Protein AF-A0A6J5GM50-F1 (afdb_monomer)

Secondary structure (DSSP, 8-state):
-HHHHHHHTT--TTT-------GGGHHHHHHHHHH-TT---------TTHHHHHHHHHHHHTTSEEEEEEE-TTSSSEEEEEEE-HHHHHHHHT--TTS-HHHHHHSHHHHHHHHHHHHHHHHT--STTT-EEEEEE-SSPPPTTTTSB-TTS-B-HHHHHHHTHHHHHHHH-S--TTSSEEE----PPP---

pLDDT: mean 85.28, std 14.03, range [36.19, 98.12]

Foldseek 3Di:
DVVVVVVVVVCDPPNDDDDDDDPVCVVVVVVVLVPDPVNPDDDDDPCPQFVVLFVLLPVLQPPFFLGKAWAQLVHQAIAIETATDQVVLCVQLVHDPPDALVNSCPRPSNLVSSLVSLQVQCVPPPHRSSRHFKYAYDSDHQDVVLVQADPVSDGDNVSCCVVVVVLSVLRPDPDNPPSRMRGHDDPPPPPPD

Nearest PDB structures (foldseek):
  5mss-assembly1_A  TM=7.417E-01  e=3.103E-04  Segniliparus rugosus ATCC BAA-974
  5msw-assembly1_A  TM=6.741E-01  e=6.909E-04  Segniliparus rugosus ATCC BAA-974

Structure (mmCIF, N/CA/C/O backbone):
data_AF-A0A6J5GM50-F1
#
_entry.id   AF-A0A6J5GM50-F1
#
loop_
_atom_site.group_PDB
_atom_site.id
_atom_site.type_symbol
_atom_site.label_atom_id
_atom_site.label_alt_id
_atom_site.label_comp_id
_atom_site.label_asym_id
_atom_site.label_entity_id
_atom_site.label_seq_id
_atom_site.pdbx_PDB_ins_code
_atom_site.Cartn_x
_atom_site.Cartn_y
_atom_site.Cartn_z
_atom_site.occupancy
_atom_site.B_iso_or_equiv
_atom_site.auth_seq_id
_atom_site.auth_comp_id
_atom_site.auth_asym_id
_atom_site.auth_atom_id
_atom_site.pdbx_PDB_model_num
ATOM 1 N N . MET A 1 1 ? 28.344 -4.049 -9.377 1.00 61.44 1 MET A N 1
ATOM 2 C CA . MET A 1 1 ? 27.799 -4.420 -8.053 1.00 61.44 1 MET A CA 1
ATOM 3 C C . MET A 1 1 ? 27.048 -5.757 -8.068 1.00 61.44 1 MET A C 1
ATOM 5 O O . MET A 1 1 ? 27.421 -6.610 -7.285 1.00 61.44 1 MET A O 1
ATOM 9 N N . VAL A 1 2 ? 26.098 -6.032 -8.978 1.00 67.06 2 VAL A N 1
ATOM 10 C CA . VAL A 1 2 ? 25.375 -7.335 -8.993 1.00 67.06 2 VAL A CA 1
ATOM 11 C C . VAL A 1 2 ? 26.228 -8.519 -9.482 1.00 67.06 2 VAL A C 1
ATOM 13 O O . VAL A 1 2 ? 26.276 -9.550 -8.824 1.00 67.06 2 VAL A O 1
ATOM 16 N N . ARG A 1 3 ? 26.961 -8.373 -10.599 1.00 67.56 3 ARG A N 1
ATOM 17 C CA . ARG A 1 3 ? 27.832 -9.444 -11.138 1.00 67.56 3 ARG A CA 1
ATOM 18 C C . ARG A 1 3 ? 28.883 -9.921 -10.128 1.00 67.56 3 ARG A C 1
ATOM 20 O O . ARG A 1 3 ? 29.140 -11.111 -10.026 1.00 67.56 3 ARG A O 1
ATOM 27 N N . GLN A 1 4 ? 29.475 -8.985 -9.390 1.00 67.88 4 GLN A N 1
ATOM 28 C CA . GLN A 1 4 ? 30.495 -9.291 -8.390 1.00 67.88 4 GLN A CA 1
ATOM 29 C C . GLN A 1 4 ? 29.909 -10.098 -7.223 1.00 67.88 4 GLN A C 1
ATOM 31 O O . GLN A 1 4 ? 30.442 -11.153 -6.906 1.00 67.88 4 GLN A O 1
ATOM 36 N N . ALA A 1 5 ? 28.762 -9.673 -6.682 1.00 73.38 5 ALA A N 1
ATOM 37 C CA . ALA A 1 5 ? 28.076 -10.394 -5.611 1.00 73.38 5 ALA A CA 1
ATOM 38 C C . ALA A 1 5 ? 27.673 -11.829 -6.015 1.00 73.38 5 ALA A C 1
ATOM 40 O O . ALA A 1 5 ? 27.777 -12.754 -5.216 1.00 73.38 5 ALA A O 1
ATOM 41 N N . LEU A 1 6 ? 27.245 -12.037 -7.267 1.00 72.94 6 LEU A N 1
ATOM 42 C CA . LEU A 1 6 ? 26.888 -13.368 -7.780 1.00 72.94 6 LEU A CA 1
ATOM 43 C C . LEU A 1 6 ? 28.108 -14.283 -7.967 1.00 72.94 6 LEU A C 1
ATOM 45 O O . LEU A 1 6 ? 28.017 -15.483 -7.714 1.00 72.94 6 LEU A O 1
ATOM 49 N N . ASN A 1 7 ? 29.247 -13.719 -8.379 1.00 70.88 7 ASN A N 1
ATOM 50 C CA . ASN A 1 7 ? 30.503 -14.459 -8.486 1.00 70.88 7 ASN A CA 1
ATOM 51 C C . ASN A 1 7 ? 31.038 -14.860 -7.104 1.00 70.88 7 ASN A C 1
ATOM 53 O O . ASN A 1 7 ? 31.451 -16.001 -6.918 1.00 70.88 7 ASN A O 1
ATOM 57 N N . GLU A 1 8 ? 30.992 -13.947 -6.130 1.00 75.38 8 GLU A N 1
ATOM 58 C CA . GLU A 1 8 ? 31.386 -14.208 -4.737 1.00 75.38 8 GLU A CA 1
ATOM 59 C C . GLU A 1 8 ? 30.499 -15.277 -4.076 1.00 75.38 8 GLU A C 1
ATOM 61 O O . GLU A 1 8 ? 30.982 -16.061 -3.263 1.00 75.38 8 GLU A O 1
ATOM 66 N N . ALA A 1 9 ? 29.228 -15.381 -4.481 1.00 77.06 9 ALA A N 1
ATOM 67 C CA . ALA A 1 9 ? 28.308 -16.429 -4.038 1.00 77.06 9 ALA A CA 1
ATOM 68 C C . ALA A 1 9 ? 28.599 -17.825 -4.635 1.00 77.06 9 ALA A C 1
ATOM 70 O O . ALA A 1 9 ? 27.896 -18.783 -4.315 1.00 77.06 9 ALA A O 1
ATOM 71 N N . GLY A 1 10 ? 29.611 -17.963 -5.501 1.00 79.31 10 GLY A N 1
ATOM 72 C CA . GLY A 1 10 ? 30.079 -19.260 -5.996 1.00 79.31 10 GLY A CA 1
ATOM 73 C C . GLY A 1 10 ? 29.164 -19.925 -7.026 1.00 79.31 10 GLY A C 1
ATOM 74 O O . GLY A 1 10 ? 29.258 -21.132 -7.226 1.00 79.31 10 GLY A O 1
ATOM 75 N N . LEU A 1 11 ? 28.296 -19.162 -7.705 1.00 74.56 11 LEU A N 1
ATOM 76 C CA . LEU A 1 11 ? 27.336 -19.704 -8.678 1.00 74.56 11 LEU A CA 1
ATOM 77 C C . LEU A 1 11 ? 27.994 -20.365 -9.904 1.00 74.56 11 LEU A C 1
ATOM 79 O O . LEU A 1 11 ? 27.308 -21.070 -10.630 1.00 74.56 11 LEU A O 1
ATOM 83 N N . GLY A 1 12 ? 29.306 -20.214 -10.100 1.00 69.62 12 GLY A N 1
ATOM 84 C CA . GLY A 1 12 ? 30.045 -20.835 -11.199 1.00 69.62 12 GLY A CA 1
ATOM 85 C C . GLY A 1 12 ? 29.874 -20.095 -12.528 1.00 69.62 12 GLY A C 1
ATOM 86 O O . GLY A 1 12 ? 28.918 -19.346 -12.745 1.00 69.62 12 GLY A O 1
ATOM 87 N N . GLU A 1 13 ? 30.837 -20.274 -13.431 1.00 74.06 13 GLU A N 1
ATOM 88 C CA . GLU A 1 13 ? 30.810 -19.625 -14.741 1.00 74.06 13 GLU A CA 1
ATOM 89 C C . GLU A 1 13 ? 29.633 -20.142 -15.589 1.00 74.06 13 GLU A C 1
ATOM 91 O O . GLU A 1 13 ? 29.347 -21.337 -15.623 1.00 74.06 13 GLU A O 1
ATOM 96 N N . GLY A 1 14 ? 28.923 -19.235 -16.264 1.00 72.31 14 GLY A N 1
ATOM 97 C CA . GLY A 1 14 ? 27.831 -19.576 -17.183 1.00 72.31 14 GLY A CA 1
ATOM 98 C C . GLY A 1 14 ? 26.486 -19.918 -16.529 1.00 72.31 14 GLY A C 1
ATOM 99 O O . GLY A 1 14 ? 25.491 -20.030 -17.244 1.00 72.31 14 GLY A O 1
ATOM 100 N N . VAL A 1 15 ? 26.415 -20.027 -15.198 1.00 81.94 15 VAL A N 1
ATOM 101 C CA . VAL A 1 15 ? 25.161 -20.319 -14.476 1.00 81.94 15 VAL A CA 1
ATOM 102 C C . VAL A 1 15 ? 24.256 -19.089 -14.388 1.00 81.94 15 VAL A C 1
ATOM 104 O O . VAL A 1 15 ? 23.043 -19.204 -14.562 1.00 81.94 15 VAL A O 1
ATOM 107 N N . VAL A 1 16 ? 24.831 -17.900 -14.172 1.00 78.19 16 VAL A N 1
ATOM 108 C CA . VAL A 1 16 ? 24.098 -16.625 -14.200 1.00 78.19 16 VAL A CA 1
ATOM 109 C C . VAL A 1 16 ? 24.825 -15.618 -15.079 1.00 78.19 16 VAL A C 1
ATOM 111 O O . VAL A 1 16 ? 25.968 -15.250 -14.816 1.00 78.19 16 VAL A O 1
ATOM 114 N N . ASN A 1 17 ? 24.125 -15.125 -16.099 1.00 81.62 17 ASN A N 1
ATOM 115 C CA . ASN A 1 17 ? 24.607 -14.062 -16.974 1.00 81.62 17 ASN A CA 1
ATOM 116 C C . ASN A 1 17 ? 23.864 -12.760 -16.663 1.00 81.62 17 ASN A C 1
ATOM 118 O O . ASN A 1 17 ? 22.636 -12.736 -16.615 1.00 81.62 17 ASN A O 1
ATOM 122 N N . VAL A 1 18 ? 24.614 -11.676 -16.461 1.00 81.75 18 VAL A N 1
ATOM 123 C CA . VAL A 1 18 ? 24.065 -10.336 -16.210 1.00 81.75 18 VAL A CA 1
ATOM 124 C C . VAL A 1 18 ? 24.239 -9.495 -17.470 1.00 81.75 18 VAL A C 1
ATOM 126 O O . VAL A 1 18 ? 25.367 -9.283 -17.914 1.00 81.75 18 VAL A O 1
ATOM 129 N N . ILE A 1 19 ? 23.127 -9.011 -18.022 1.00 82.75 19 ILE A N 1
ATOM 130 C CA . ILE A 1 19 ? 23.099 -8.102 -19.172 1.00 82.75 19 ILE A CA 1
ATOM 131 C C . ILE A 1 19 ? 22.715 -6.715 -18.654 1.00 82.75 19 ILE A C 1
ATOM 133 O O . ILE A 1 19 ? 21.667 -6.560 -18.032 1.00 82.75 19 ILE A O 1
ATOM 137 N N . THR A 1 20 ? 23.562 -5.717 -18.904 1.00 82.50 20 THR A N 1
ATOM 138 C CA . THR A 1 20 ? 23.305 -4.313 -18.550 1.00 82.50 20 THR A CA 1
ATOM 139 C C . THR A 1 20 ? 23.111 -3.509 -19.828 1.00 82.50 20 THR A C 1
ATOM 141 O O . THR A 1 20 ? 23.866 -3.697 -20.780 1.00 82.50 20 THR A O 1
ATOM 144 N N . HIS A 1 21 ? 22.129 -2.613 -19.847 1.00 83.31 21 HIS A N 1
ATOM 145 C CA . HIS A 1 21 ? 21.819 -1.752 -20.988 1.00 83.31 21 HIS A CA 1
ATOM 146 C C . HIS A 1 21 ? 21.217 -0.421 -20.521 1.00 83.31 21 HIS A C 1
ATOM 148 O O . HIS A 1 21 ? 20.830 -0.300 -19.353 1.00 83.31 21 HIS A O 1
ATOM 154 N N . ALA A 1 22 ? 21.130 0.569 -21.413 1.00 83.44 22 ALA A N 1
ATOM 155 C CA . ALA A 1 22 ? 20.411 1.810 -21.134 1.00 83.44 22 ALA A CA 1
ATOM 156 C C . ALA A 1 22 ? 18.884 1.570 -21.181 1.00 83.44 22 ALA A C 1
ATOM 158 O O . ALA A 1 22 ? 18.443 0.677 -21.911 1.00 83.44 22 ALA A O 1
ATOM 159 N N . PRO A 1 23 ? 18.051 2.293 -20.406 1.00 73.94 23 PRO A N 1
ATOM 160 C CA . PRO A 1 23 ? 16.599 2.073 -20.376 1.00 73.94 23 PRO A CA 1
ATOM 161 C C . PRO A 1 23 ? 15.922 2.080 -21.756 1.00 73.94 23 PRO A C 1
ATOM 163 O O . PRO A 1 23 ? 15.017 1.283 -21.996 1.00 73.94 23 PRO A O 1
ATOM 166 N N . GLU A 1 24 ? 16.384 2.930 -22.669 1.00 80.62 24 GLU A N 1
ATOM 167 C CA . GLU A 1 24 ? 15.909 3.048 -24.051 1.00 80.62 24 GLU A CA 1
ATOM 168 C C . GLU A 1 24 ? 16.152 1.789 -24.901 1.00 80.62 24 GLU A C 1
ATOM 170 O O . GLU A 1 24 ? 15.362 1.496 -25.798 1.00 80.62 24 GLU A O 1
ATOM 175 N N . ASP A 1 25 ? 17.176 0.995 -24.579 1.00 87.06 25 ASP A N 1
ATOM 176 C CA . ASP A 1 25 ? 17.512 -0.243 -25.295 1.00 87.06 25 ASP A CA 1
ATOM 177 C C . ASP A 1 25 ? 16.694 -1.451 -24.812 1.00 87.06 25 ASP A C 1
ATOM 179 O O . ASP A 1 25 ? 16.716 -2.519 -25.436 1.00 87.06 25 ASP A O 1
ATOM 183 N N . ALA A 1 26 ? 15.973 -1.307 -23.692 1.00 81.94 26 ALA A N 1
ATOM 184 C CA . ALA A 1 26 ? 15.244 -2.401 -23.053 1.00 81.94 26 ALA A CA 1
ATOM 185 C C . ALA A 1 26 ? 14.298 -3.142 -24.014 1.00 81.94 26 ALA A C 1
ATOM 187 O O . ALA A 1 26 ? 14.355 -4.375 -24.038 1.00 81.94 26 ALA A O 1
ATOM 188 N N . PRO A 1 27 ? 13.469 -2.461 -24.838 1.00 79.25 27 PRO A N 1
ATOM 189 C CA . PRO A 1 27 ? 12.528 -3.146 -25.721 1.00 79.25 27 PRO A CA 1
ATOM 190 C C . PRO A 1 27 ? 13.234 -4.060 -26.727 1.00 79.25 27 PRO A C 1
ATOM 192 O O . PRO A 1 27 ? 12.882 -5.232 -26.848 1.00 79.25 27 PRO A O 1
ATOM 195 N N . ALA A 1 28 ? 14.284 -3.559 -27.384 1.00 87.69 28 ALA A N 1
ATOM 196 C CA . ALA A 1 28 ? 15.017 -4.303 -28.406 1.00 87.69 28 ALA A CA 1
ATOM 197 C C . ALA A 1 28 ? 15.780 -5.503 -27.820 1.00 87.69 28 ALA A C 1
ATOM 199 O O . ALA A 1 28 ? 15.860 -6.569 -28.435 1.00 87.69 28 ALA A O 1
ATOM 200 N N . ILE A 1 29 ? 16.341 -5.354 -26.617 1.00 88.19 29 ILE A N 1
ATOM 201 C CA . ILE A 1 29 ? 17.053 -6.440 -25.933 1.00 88.19 29 ILE A CA 1
ATOM 202 C C . ILE A 1 29 ? 16.078 -7.522 -25.484 1.00 88.19 29 ILE A C 1
ATOM 204 O O . ILE A 1 29 ? 16.335 -8.708 -25.691 1.00 88.19 29 ILE A O 1
ATOM 208 N N . VAL A 1 30 ? 14.950 -7.124 -24.902 1.00 84.94 30 VAL A N 1
ATOM 209 C CA . VAL A 1 30 ? 13.904 -8.049 -24.470 1.00 84.94 30 VAL A CA 1
ATOM 210 C C . VAL A 1 30 ? 13.337 -8.826 -25.655 1.00 84.94 30 VAL A C 1
ATOM 212 O O . VAL A 1 30 ? 13.227 -10.047 -25.570 1.00 84.94 30 VAL A O 1
ATOM 215 N N . GLU A 1 31 ? 13.043 -8.157 -26.770 1.00 88.38 31 GLU A N 1
ATOM 216 C CA . GLU A 1 31 ? 12.571 -8.803 -27.997 1.0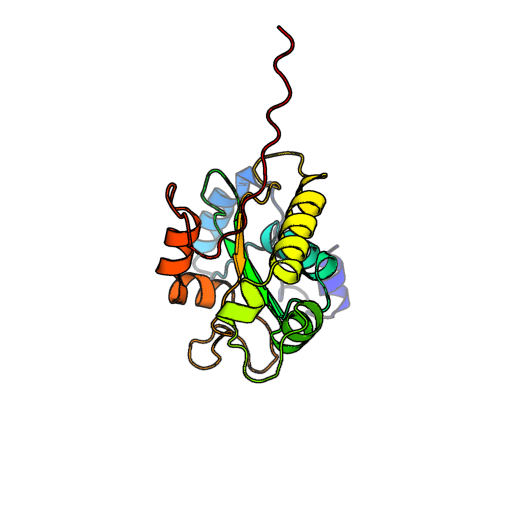0 88.38 31 GLU A CA 1
ATOM 217 C C . GLU A 1 31 ? 13.568 -9.858 -28.491 1.00 88.38 31 GLU A C 1
ATOM 219 O O . GLU A 1 31 ? 13.190 -11.002 -28.755 1.00 88.38 31 GLU A O 1
ATOM 224 N N . ARG A 1 32 ? 14.865 -9.524 -28.515 1.00 92.31 32 ARG A N 1
ATOM 225 C CA . ARG A 1 32 ? 15.922 -10.482 -28.872 1.00 92.31 32 ARG A CA 1
ATOM 226 C C . ARG A 1 32 ? 16.012 -11.659 -27.905 1.00 92.31 32 ARG A C 1
ATOM 228 O O . ARG A 1 32 ? 16.257 -12.776 -28.354 1.00 92.31 32 ARG A O 1
ATOM 235 N N . LEU A 1 33 ? 15.843 -11.435 -26.601 1.00 90.12 33 LEU A N 1
ATOM 236 C CA . LEU A 1 33 ? 15.859 -12.509 -25.604 1.00 90.12 33 LEU A CA 1
ATOM 237 C C . LEU A 1 33 ? 14.654 -13.437 -25.765 1.00 90.12 33 LEU A C 1
ATOM 239 O O . LEU A 1 33 ? 14.821 -14.649 -25.698 1.00 90.12 33 LEU A O 1
ATOM 243 N N . ILE A 1 34 ? 13.466 -12.890 -26.021 1.00 85.81 34 ILE A N 1
ATOM 244 C CA . ILE A 1 34 ? 12.247 -13.675 -26.255 1.00 85.81 34 ILE A CA 1
ATOM 245 C C . ILE A 1 34 ? 12.361 -14.491 -27.548 1.00 85.81 34 ILE A C 1
ATOM 247 O O . ILE A 1 34 ? 11.971 -15.655 -27.572 1.00 85.81 34 ILE A O 1
ATOM 251 N N . ALA A 1 35 ? 12.912 -13.903 -28.612 1.00 91.94 35 ALA A N 1
ATOM 252 C CA . ALA A 1 35 ? 13.066 -14.567 -29.905 1.00 91.94 35 ALA A CA 1
ATOM 253 C C . ALA A 1 35 ? 14.173 -15.638 -29.924 1.00 91.94 35 ALA A C 1
ATOM 255 O O . ALA A 1 35 ? 14.263 -16.410 -30.879 1.00 91.94 35 ALA A O 1
ATOM 256 N N . ASN A 1 36 ? 15.041 -15.686 -28.910 1.00 92.69 36 ASN A N 1
ATOM 257 C CA . ASN A 1 36 ? 16.179 -16.595 -28.900 1.00 92.69 36 ASN A CA 1
ATOM 258 C C . ASN A 1 36 ? 15.747 -18.033 -28.539 1.00 92.69 36 ASN A C 1
ATOM 260 O O . ASN A 1 36 ? 15.288 -18.258 -27.418 1.00 92.69 36 ASN A O 1
ATOM 264 N N . PRO A 1 37 ? 15.987 -19.041 -29.405 1.00 93.44 37 PRO A N 1
ATOM 265 C CA . PRO A 1 37 ? 15.603 -20.432 -29.137 1.00 93.44 37 PRO A CA 1
ATOM 266 C C . PRO A 1 37 ? 16.226 -21.048 -27.873 1.00 93.44 37 PRO A C 1
ATOM 268 O O . PRO A 1 37 ? 15.700 -22.022 -27.336 1.00 93.44 37 PRO A O 1
ATOM 271 N N . ALA A 1 38 ? 17.350 -20.511 -27.387 1.00 92.38 38 ALA A N 1
ATOM 272 C CA . ALA A 1 38 ? 17.997 -20.973 -26.160 1.00 92.38 38 ALA A CA 1
ATOM 273 C C . ALA A 1 38 ? 17.294 -20.472 -24.883 1.00 92.38 38 ALA A C 1
ATOM 275 O O . ALA A 1 38 ? 17.498 -21.032 -23.801 1.00 92.38 38 ALA A O 1
ATOM 276 N N . VAL A 1 39 ? 16.461 -19.433 -24.982 1.00 89.31 39 VAL A N 1
ATOM 277 C CA . VAL A 1 39 ? 15.744 -18.852 -23.846 1.00 89.31 39 VAL A CA 1
ATOM 278 C C . VAL A 1 39 ? 14.444 -19.618 -23.627 1.00 89.31 39 VAL A C 1
ATOM 280 O O . VAL A 1 39 ? 13.448 -19.435 -24.314 1.00 89.31 39 VAL A O 1
ATOM 283 N N . LYS A 1 40 ? 14.445 -20.495 -22.620 1.00 90.75 40 LYS A N 1
ATOM 284 C CA . LYS A 1 40 ? 13.275 -21.327 -22.282 1.00 90.75 40 LYS A CA 1
ATOM 285 C C . LYS A 1 40 ? 12.207 -20.580 -21.487 1.00 90.75 40 LYS A C 1
ATOM 287 O O . LYS A 1 40 ? 11.050 -20.990 -21.463 1.00 90.75 40 LYS A O 1
ATOM 292 N N . ARG A 1 41 ? 12.608 -19.537 -20.756 1.00 84.38 41 ARG A N 1
ATOM 293 C CA . ARG A 1 41 ? 11.730 -18.778 -19.867 1.00 84.38 41 ARG A CA 1
ATOM 294 C C . ARG A 1 41 ? 12.260 -17.366 -19.676 1.00 84.38 41 ARG A C 1
ATOM 296 O O . ARG A 1 41 ? 13.420 -17.189 -19.319 1.00 84.38 41 ARG A O 1
ATOM 303 N N . VAL A 1 42 ? 11.373 -16.389 -19.824 1.00 77.81 42 VAL A N 1
ATOM 304 C CA . VAL A 1 42 ? 11.616 -14.992 -19.456 1.00 77.81 42 VAL A CA 1
ATOM 305 C C . VAL A 1 42 ? 10.697 -14.649 -18.290 1.00 77.81 42 VAL A C 1
ATOM 307 O O . VAL A 1 42 ? 9.503 -14.939 -18.334 1.00 77.81 42 VAL A O 1
ATOM 310 N N . ASN A 1 43 ? 11.251 -14.058 -17.232 1.00 68.06 43 ASN A N 1
ATOM 311 C CA . ASN A 1 43 ? 10.476 -13.481 -16.137 1.00 68.06 43 ASN A CA 1
ATOM 312 C C . ASN A 1 43 ? 10.861 -12.004 -16.017 1.00 68.06 43 ASN A C 1
ATOM 314 O O . ASN A 1 43 ? 12.048 -11.688 -15.962 1.00 68.06 43 ASN A O 1
ATOM 318 N N . PHE A 1 44 ? 9.872 -11.118 -15.938 1.00 63.06 44 PHE A N 1
ATOM 319 C CA . PHE A 1 44 ? 10.103 -9.698 -15.686 1.00 63.06 44 PHE A CA 1
ATOM 320 C C . PHE A 1 44 ? 9.912 -9.395 -14.206 1.00 63.06 44 PHE A C 1
ATOM 322 O O . PHE A 1 44 ? 8.894 -9.750 -13.613 1.00 63.06 44 PHE A O 1
ATOM 329 N N . THR A 1 45 ? 10.883 -8.702 -13.624 1.00 57.97 45 THR A N 1
ATOM 330 C CA . THR A 1 45 ? 10.803 -8.140 -12.275 1.00 57.97 45 THR A CA 1
ATOM 331 C C . THR A 1 45 ? 10.991 -6.631 -12.397 1.00 57.97 45 THR A C 1
ATOM 333 O O . THR A 1 45 ? 12.082 -6.117 -12.165 1.00 57.97 45 THR A O 1
ATOM 336 N N . ASP A 1 46 ? 9.959 -5.919 -12.855 1.00 55.62 46 ASP A N 1
ATOM 337 C CA . ASP A 1 46 ? 9.989 -4.457 -13.029 1.00 55.62 46 ASP A CA 1
ATOM 338 C C . ASP A 1 46 ? 9.956 -3.732 -11.668 1.00 55.62 46 ASP A C 1
ATOM 340 O O . ASP A 1 46 ? 8.942 -3.197 -11.222 1.00 55.62 46 ASP A O 1
ATOM 344 N N . SER A 1 47 ? 11.069 -3.803 -10.934 1.00 60.03 47 SER A N 1
ATOM 345 C CA . SER A 1 47 ? 11.161 -3.368 -9.537 1.00 60.03 47 SER A CA 1
ATOM 346 C C . SER A 1 47 ? 11.986 -2.102 -9.324 1.00 60.03 47 SER A C 1
ATOM 348 O O . SER A 1 47 ? 12.121 -1.677 -8.176 1.00 60.03 47 SER A O 1
ATOM 350 N N . THR A 1 48 ? 12.541 -1.490 -10.377 1.00 63.91 48 THR A N 1
ATOM 351 C CA . THR A 1 48 ? 13.499 -0.373 -10.235 1.00 63.91 48 THR A CA 1
ATOM 352 C C . THR A 1 48 ? 12.888 0.844 -9.541 1.00 63.91 48 THR A C 1
ATOM 354 O O . THR A 1 48 ? 13.588 1.540 -8.812 1.00 63.91 48 THR A O 1
ATOM 357 N N . ARG A 1 49 ? 11.576 1.066 -9.698 1.00 72.81 49 ARG A N 1
ATOM 358 C CA . ARG A 1 49 ? 10.839 2.177 -9.061 1.00 72.81 49 ARG A CA 1
ATOM 359 C C . ARG A 1 49 ? 9.865 1.719 -7.980 1.00 72.81 49 ARG A C 1
ATOM 361 O O . ARG A 1 49 ? 9.767 2.348 -6.929 1.00 72.81 49 ARG A O 1
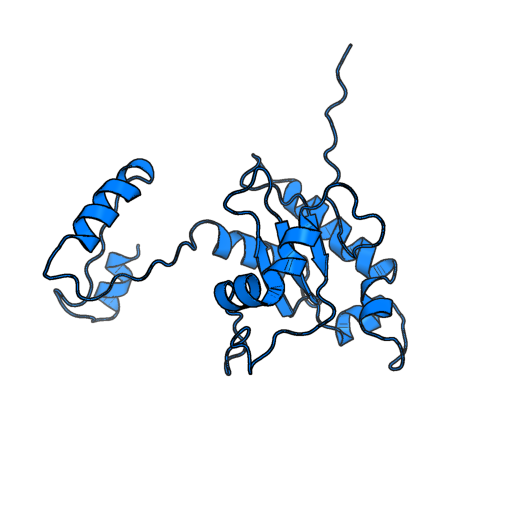ATOM 368 N N . VAL A 1 50 ? 9.189 0.594 -8.208 1.00 83.12 50 VAL A N 1
ATOM 369 C CA . VAL A 1 50 ? 8.165 0.067 -7.295 1.00 83.12 50 VAL A CA 1
ATOM 370 C C . VAL A 1 50 ? 8.766 -0.335 -5.949 1.00 83.12 50 VAL A C 1
ATOM 372 O O . VAL A 1 50 ? 8.215 0.012 -4.908 1.00 83.12 50 VAL A O 1
ATOM 375 N N . GLY A 1 51 ? 9.897 -1.051 -5.955 1.00 86.75 51 GLY A N 1
ATOM 376 C CA . GLY A 1 51 ? 10.540 -1.544 -4.735 1.00 86.75 51 GLY A CA 1
ATOM 377 C C . GLY A 1 51 ? 10.954 -0.414 -3.785 1.00 86.75 51 GLY A C 1
ATOM 378 O O . GLY A 1 51 ? 10.488 -0.402 -2.644 1.00 86.75 51 GLY A O 1
ATOM 379 N N . PRO A 1 52 ? 11.765 0.559 -4.246 1.00 87.31 52 PRO A N 1
ATOM 380 C CA . PRO A 1 52 ? 12.168 1.705 -3.432 1.00 87.31 52 PRO A CA 1
ATOM 381 C C . PRO A 1 52 ? 10.993 2.561 -2.950 1.00 87.31 52 PRO A C 1
ATOM 383 O O . PRO A 1 52 ? 10.959 2.941 -1.783 1.00 87.31 52 PRO A O 1
ATOM 386 N N . MET A 1 53 ? 10.002 2.829 -3.811 1.00 89.56 53 MET A N 1
ATOM 387 C CA . MET A 1 53 ? 8.830 3.621 -3.425 1.00 89.56 53 MET A CA 1
ATOM 388 C C . MET A 1 53 ? 8.009 2.918 -2.341 1.00 89.56 53 MET A C 1
ATOM 390 O O . MET A 1 53 ? 7.672 3.530 -1.332 1.00 89.56 53 MET A O 1
ATOM 394 N N . ARG A 1 54 ? 7.742 1.618 -2.511 1.00 92.81 54 ARG A N 1
ATOM 395 C CA . ARG A 1 54 ? 7.058 0.792 -1.509 1.00 92.81 54 ARG A CA 1
ATOM 396 C C . ARG A 1 54 ? 7.804 0.804 -0.175 1.00 92.81 54 ARG A C 1
ATOM 398 O O . ARG A 1 54 ? 7.183 1.051 0.853 1.00 92.81 54 ARG A O 1
ATOM 405 N N . ALA A 1 55 ? 9.119 0.572 -0.192 1.00 91.75 55 ALA A N 1
ATOM 406 C CA . ALA A 1 55 ? 9.942 0.572 1.017 1.00 91.75 55 ALA A CA 1
ATOM 407 C C . ALA A 1 55 ? 9.886 1.923 1.745 1.00 91.75 55 ALA A C 1
ATOM 409 O O . ALA A 1 55 ? 9.696 1.956 2.957 1.00 91.75 55 ALA A O 1
ATOM 410 N N . ARG A 1 56 ? 9.967 3.027 0.993 1.00 92.25 56 ARG A N 1
ATOM 411 C CA . ARG A 1 56 ? 9.890 4.385 1.538 1.00 92.25 56 ARG A CA 1
ATOM 412 C C . ARG A 1 56 ? 8.534 4.688 2.179 1.00 92.25 56 ARG A C 1
ATOM 414 O O . ARG A 1 56 ? 8.490 5.275 3.252 1.00 92.25 56 ARG A O 1
ATOM 421 N N . ILE A 1 57 ? 7.427 4.286 1.545 1.00 94.12 57 ILE A N 1
ATOM 422 C CA . ILE A 1 57 ? 6.092 4.465 2.139 1.00 94.12 57 ILE A CA 1
ATOM 423 C C . ILE A 1 57 ? 6.000 3.685 3.451 1.00 94.12 57 ILE A C 1
ATOM 425 O O . ILE A 1 57 ? 5.524 4.234 4.439 1.00 94.12 57 ILE A O 1
ATOM 429 N N . ILE A 1 58 ? 6.467 2.431 3.469 1.00 95.38 58 ILE A N 1
ATOM 430 C CA . ILE A 1 58 ? 6.428 1.586 4.669 1.00 95.38 58 ILE A CA 1
ATOM 431 C C . ILE A 1 58 ? 7.214 2.238 5.810 1.00 95.38 58 ILE A C 1
ATOM 433 O O . ILE A 1 58 ? 6.651 2.421 6.884 1.00 9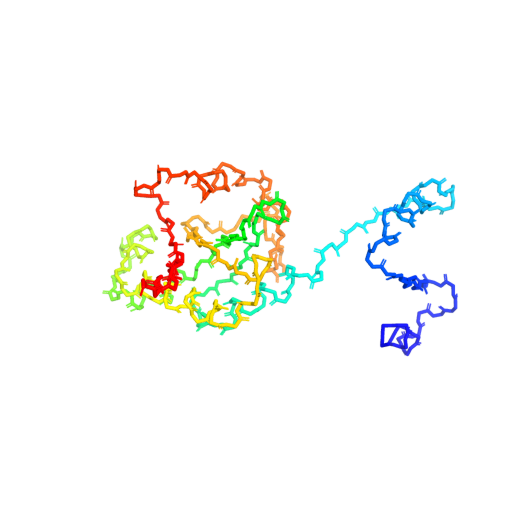5.38 58 ILE A O 1
ATOM 437 N N . SER A 1 59 ? 8.454 2.674 5.566 1.00 94.94 59 SER A N 1
ATOM 438 C CA . SER A 1 59 ? 9.287 3.287 6.609 1.00 94.94 59 SER A CA 1
ATOM 439 C C . SER A 1 59 ? 8.690 4.565 7.209 1.00 94.94 59 SER A C 1
ATOM 441 O O . SER A 1 59 ? 8.886 4.831 8.387 1.00 94.94 59 SER A O 1
ATOM 443 N N . GLU A 1 60 ? 7.950 5.356 6.426 1.00 94.81 60 GLU A N 1
ATOM 444 C CA . GLU A 1 60 ? 7.341 6.617 6.888 1.00 94.81 60 GLU A CA 1
ATOM 445 C C . GLU A 1 60 ? 6.100 6.426 7.769 1.00 94.81 60 GLU A C 1
ATOM 447 O O . GLU A 1 60 ? 5.662 7.370 8.432 1.00 94.81 60 GLU A O 1
ATOM 452 N N . VAL A 1 61 ? 5.492 5.238 7.738 1.00 94.88 61 VAL A N 1
ATOM 453 C CA . VAL A 1 61 ? 4.199 4.976 8.387 1.00 94.88 61 VAL A CA 1
ATOM 454 C C . VAL A 1 61 ? 4.222 3.762 9.311 1.00 94.88 61 VAL A C 1
ATOM 456 O O . VAL A 1 61 ? 3.188 3.363 9.845 1.00 94.88 61 VAL A O 1
ATOM 459 N N . GLU A 1 62 ? 5.387 3.165 9.545 1.00 94.69 62 GLU A N 1
ATOM 460 C CA . GLU A 1 62 ? 5.548 2.194 10.621 1.00 94.69 62 GLU A CA 1
ATOM 461 C C . GLU A 1 62 ? 5.179 2.811 11.988 1.00 94.69 62 GLU A C 1
ATOM 463 O O . GLU A 1 62 ? 5.438 3.989 12.234 1.00 94.69 62 GLU A O 1
ATOM 468 N N . PRO A 1 63 ? 4.547 2.041 12.896 1.00 96.50 63 PRO A N 1
ATOM 469 C CA . PRO A 1 63 ? 4.189 0.624 12.779 1.00 96.50 63 PRO A CA 1
ATOM 470 C C . PRO A 1 63 ? 2.803 0.368 12.144 1.00 96.50 63 PRO A C 1
ATOM 472 O O . PRO A 1 63 ? 2.335 -0.770 12.157 1.00 96.50 63 PRO A O 1
ATOM 475 N N . TYR A 1 64 ? 2.136 1.380 11.585 1.00 97.81 64 TYR A N 1
ATOM 476 C CA . TYR A 1 64 ? 0.711 1.351 11.221 1.00 97.81 64 TYR A CA 1
ATOM 477 C C . TYR A 1 64 ? 0.366 0.603 9.925 1.00 97.81 64 TYR A C 1
ATOM 479 O O . TYR A 1 64 ? -0.813 0.446 9.605 1.00 97.81 64 TYR A O 1
ATOM 487 N N . VAL A 1 65 ? 1.354 0.123 9.168 1.00 96.69 65 VAL A N 1
ATOM 488 C CA . VAL A 1 65 ? 1.147 -0.574 7.891 1.00 96.69 65 VAL A CA 1
ATOM 489 C C . VAL A 1 65 ? 1.713 -1.987 7.922 1.00 96.69 65 VAL A C 1
ATOM 491 O O . VAL A 1 65 ? 2.805 -2.220 8.433 1.00 96.69 65 VAL A O 1
ATOM 494 N N . GLN A 1 66 ? 0.962 -2.943 7.380 1.00 95.25 66 GLN A N 1
ATOM 495 C CA . GLN A 1 66 ? 1.456 -4.288 7.112 1.00 95.25 66 GLN A CA 1
ATOM 496 C C . GLN A 1 66 ? 2.283 -4.275 5.831 1.00 95.25 66 GLN A C 1
ATOM 498 O O . GLN A 1 66 ? 3.408 -4.765 5.818 1.00 95.25 66 GLN A O 1
ATOM 503 N N . ASP A 1 67 ? 1.708 -3.728 4.760 1.00 95.81 67 ASP A N 1
ATOM 504 C CA . ASP A 1 67 ? 2.363 -3.625 3.465 1.00 95.81 67 ASP A CA 1
ATOM 505 C C . ASP A 1 67 ? 1.662 -2.614 2.531 1.00 95.81 67 ASP A C 1
ATOM 507 O O . ASP A 1 67 ? 0.571 -2.113 2.815 1.00 95.81 67 ASP A O 1
ATOM 511 N N . VAL A 1 68 ? 2.286 -2.329 1.390 1.00 96.25 68 VAL A N 1
ATOM 512 C CA . VAL A 1 68 ? 1.869 -1.362 0.377 1.00 96.25 68 VAL A CA 1
ATOM 513 C C . VAL A 1 68 ? 1.986 -1.971 -1.022 1.00 96.25 68 VAL A C 1
ATOM 515 O O . VAL A 1 68 ? 2.953 -2.664 -1.341 1.00 96.25 68 VAL A O 1
ATOM 518 N N . VAL A 1 69 ? 1.014 -1.669 -1.882 1.00 95.88 69 VAL A N 1
ATOM 519 C CA . VAL A 1 69 ? 1.004 -2.023 -3.308 1.00 95.88 69 VAL A CA 1
ATOM 520 C C . VAL A 1 69 ? 0.977 -0.750 -4.141 1.00 95.88 69 VAL A C 1
ATOM 522 O O . VAL A 1 69 ? 0.090 0.086 -3.965 1.00 95.88 69 VAL A O 1
ATOM 525 N N . ILE A 1 70 ? 1.934 -0.604 -5.060 1.00 94.06 70 ILE A N 1
ATOM 526 C CA . ILE A 1 70 ? 2.014 0.561 -5.949 1.00 94.06 70 ILE A CA 1
ATOM 527 C C . ILE A 1 70 ? 1.098 0.349 -7.160 1.00 94.06 70 ILE A C 1
ATOM 529 O O . ILE A 1 70 ? 1.038 -0.737 -7.735 1.00 94.06 70 ILE A O 1
ATOM 533 N N . THR A 1 71 ? 0.378 1.398 -7.546 1.00 92.00 71 THR A N 1
ATOM 534 C CA . THR A 1 71 ? -0.611 1.417 -8.634 1.00 92.00 71 THR A CA 1
ATOM 535 C C . THR A 1 71 ? -0.312 2.555 -9.615 1.00 92.00 71 THR A C 1
ATOM 537 O O . THR A 1 71 ? 0.419 3.491 -9.289 1.00 92.00 71 THR A O 1
ATOM 540 N N . GLY A 1 72 ? -0.877 2.485 -10.825 1.00 81.94 72 GLY A N 1
ATOM 541 C CA . GLY A 1 72 ? -0.788 3.572 -11.812 1.00 81.94 72 GLY A CA 1
ATOM 542 C C . GLY A 1 72 ? 0.579 3.772 -12.449 1.00 81.94 72 GLY A C 1
ATOM 543 O O . GLY A 1 72 ? 0.849 4.852 -12.950 1.00 81.94 72 GLY A O 1
ATOM 544 N N . MET A 1 73 ? 1.419 2.735 -12.495 1.00 68.31 73 MET A N 1
ATOM 545 C CA . MET A 1 73 ? 2.710 2.775 -13.202 1.00 68.31 73 MET A CA 1
ATOM 546 C C . MET A 1 73 ? 2.585 3.126 -14.702 1.00 68.31 73 MET A C 1
ATOM 548 O O . MET A 1 73 ? 3.563 3.559 -15.301 1.00 68.31 73 MET A O 1
ATOM 552 N N . ASN A 1 74 ? 1.387 2.974 -15.282 1.00 65.12 74 ASN A N 1
ATOM 553 C CA . ASN A 1 74 ? 1.046 3.313 -16.670 1.00 65.12 74 ASN A CA 1
ATOM 554 C C . ASN A 1 74 ? 0.020 4.464 -16.765 1.00 65.12 74 ASN A C 1
ATOM 556 O O . ASN A 1 74 ? -0.749 4.519 -17.721 1.00 65.12 74 ASN A O 1
ATOM 560 N N . ARG A 1 75 ? -0.082 5.316 -15.739 1.00 70.44 75 ARG A N 1
ATOM 561 C CA . ARG A 1 75 ? -1.019 6.452 -15.687 1.00 70.44 75 ARG A CA 1
ATOM 562 C C . ARG A 1 75 ? -0.258 7.745 -15.388 1.00 70.44 75 ARG A C 1
ATOM 564 O O . ARG A 1 75 ? 0.893 7.694 -14.963 1.00 70.44 75 ARG A O 1
ATOM 571 N N . ASP A 1 76 ? -0.920 8.884 -15.582 1.00 68.38 76 ASP A N 1
ATOM 572 C CA . ASP A 1 76 ? -0.313 10.215 -15.420 1.00 68.38 76 ASP A CA 1
ATOM 573 C C . ASP A 1 76 ? 0.179 10.499 -13.991 1.00 68.38 76 ASP A C 1
ATOM 575 O O . ASP A 1 76 ? 1.152 11.232 -13.815 1.00 68.38 76 ASP A O 1
ATOM 579 N N . ASP A 1 77 ? -0.432 9.861 -12.982 1.00 75.50 77 ASP A N 1
ATOM 580 C CA . ASP A 1 77 ? 0.031 9.922 -11.595 1.00 75.50 77 ASP A CA 1
ATOM 581 C C . ASP A 1 77 ? 0.067 8.546 -10.911 1.00 75.50 77 ASP A C 1
ATOM 583 O O . ASP A 1 77 ? -0.819 7.699 -11.093 1.00 75.50 77 ASP A O 1
ATOM 587 N N . VAL A 1 78 ? 1.034 8.373 -10.008 1.00 89.25 78 VAL A N 1
ATOM 588 C CA . VAL A 1 78 ? 1.185 7.176 -9.172 1.00 89.25 78 VAL A CA 1
ATOM 589 C C . VAL A 1 78 ? 0.179 7.183 -8.016 1.00 89.25 78 VAL A C 1
ATOM 591 O O . VAL A 1 78 ? -0.136 8.223 -7.436 1.00 89.25 78 VAL A O 1
ATOM 594 N N . GLY A 1 79 ? -0.323 6.006 -7.649 1.00 92.94 79 GLY A N 1
ATOM 595 C CA . GLY A 1 79 ? -1.144 5.805 -6.454 1.00 92.94 79 GLY A CA 1
ATOM 596 C C . GLY A 1 79 ? -0.663 4.605 -5.649 1.00 92.94 79 GLY A C 1
ATOM 597 O O . GLY A 1 79 ? 0.114 3.793 -6.154 1.00 92.94 79 GLY A O 1
ATOM 598 N N . ALA A 1 80 ? -1.155 4.434 -4.426 1.00 95.44 80 ALA A N 1
ATOM 599 C CA . ALA A 1 80 ? -0.865 3.236 -3.644 1.00 95.44 80 ALA A CA 1
ATOM 600 C C . ALA A 1 80 ? -2.086 2.699 -2.889 1.00 95.44 80 ALA A C 1
ATOM 602 O O . ALA A 1 80 ? -2.899 3.450 -2.347 1.00 95.44 80 ALA A O 1
ATOM 603 N N . MET A 1 81 ? -2.187 1.374 -2.823 1.00 96.56 81 MET A N 1
ATOM 604 C CA . MET A 1 81 ? -3.088 0.677 -1.914 1.00 96.56 81 MET A CA 1
ATOM 605 C C . MET A 1 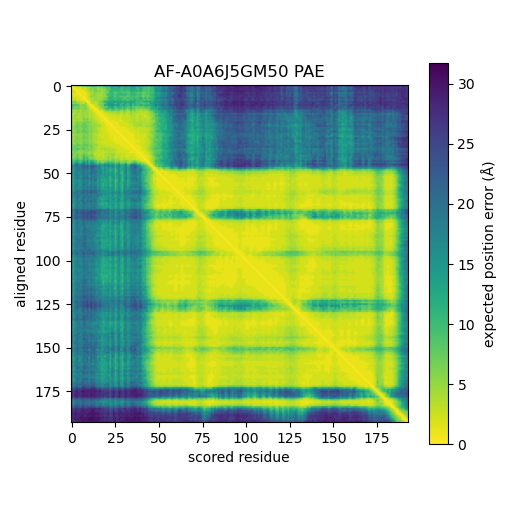81 ? -2.313 0.252 -0.672 1.00 96.56 81 MET A C 1
ATOM 607 O O . MET A 1 81 ? -1.241 -0.344 -0.767 1.00 96.56 81 MET A O 1
ATOM 611 N N . ILE A 1 82 ? -2.862 0.564 0.491 1.00 97.38 82 ILE A N 1
ATOM 612 C CA . ILE A 1 82 ? -2.237 0.361 1.791 1.00 97.38 82 ILE A CA 1
ATOM 613 C C . ILE A 1 82 ? -2.988 -0.752 2.504 1.00 97.38 82 ILE A C 1
ATOM 615 O O . ILE A 1 82 ? -4.210 -0.679 2.597 1.00 97.38 82 ILE A O 1
ATOM 619 N N . PHE A 1 83 ? -2.276 -1.743 3.032 1.00 97.56 83 PHE A N 1
ATOM 620 C CA . PHE A 1 83 ? -2.809 -2.709 3.990 1.00 97.56 83 PHE A CA 1
ATOM 621 C C . PHE A 1 83 ? -2.455 -2.232 5.404 1.00 97.56 83 PHE A C 1
ATOM 623 O O . PHE A 1 83 ? -1.321 -2.448 5.839 1.00 97.56 83 PHE A O 1
ATOM 630 N N . PRO A 1 84 ? -3.353 -1.539 6.128 1.00 97.25 84 PRO A N 1
ATOM 631 C CA . PRO A 1 84 ? -3.037 -1.021 7.453 1.00 97.25 84 PRO A CA 1
ATOM 632 C C . PRO A 1 84 ? -3.031 -2.151 8.489 1.00 97.25 84 PRO A C 1
ATOM 634 O O . PRO A 1 84 ? -3.767 -3.131 8.362 1.00 97.25 84 PRO A O 1
ATOM 637 N N . ARG A 1 85 ? -2.246 -1.998 9.556 1.00 97.06 85 ARG A N 1
ATOM 638 C CA . ARG A 1 85 ? -2.335 -2.868 10.734 1.00 97.06 85 ARG A CA 1
ATOM 639 C C . ARG A 1 85 ? -3.483 -2.390 11.616 1.00 97.06 85 ARG A C 1
ATOM 641 O O . ARG A 1 85 ? -3.393 -1.336 12.248 1.00 97.06 85 ARG A O 1
ATOM 648 N N . LEU A 1 86 ? -4.559 -3.179 11.656 1.00 96.81 86 LEU A N 1
ATOM 649 C CA . LEU A 1 86 ? -5.799 -2.815 12.345 1.00 96.81 86 LEU A CA 1
ATOM 650 C C . LEU A 1 86 ? -5.564 -2.434 13.810 1.00 96.81 86 LEU A C 1
ATOM 652 O O . LEU A 1 86 ? -6.018 -1.373 14.223 1.00 96.81 86 LEU A O 1
ATOM 656 N N . ASP A 1 87 ? -4.817 -3.237 14.567 1.00 97.25 87 ASP A N 1
ATOM 657 C CA . ASP A 1 87 ? -4.646 -3.023 16.009 1.00 97.25 87 ASP A CA 1
ATOM 658 C C . ASP A 1 87 ? -3.899 -1.724 16.331 1.00 97.25 87 ASP A C 1
ATOM 660 O O . ASP A 1 87 ? -4.337 -0.941 17.174 1.00 97.25 87 ASP A O 1
ATOM 664 N N . THR A 1 88 ? -2.811 -1.435 15.611 1.00 98.06 88 THR A N 1
ATOM 665 C CA . THR A 1 88 ? -2.060 -0.183 15.793 1.00 98.06 88 THR A CA 1
ATOM 666 C C . THR A 1 88 ? -2.873 1.034 15.358 1.00 98.06 88 THR A C 1
ATOM 668 O O . THR A 1 88 ? -2.837 2.066 16.023 1.00 98.06 88 THR A O 1
ATOM 671 N N . CYS A 1 89 ? -3.645 0.925 14.270 1.00 98.00 89 CYS A N 1
ATOM 672 C CA . CYS A 1 89 ? -4.529 2.006 13.832 1.00 98.00 89 CYS A CA 1
ATOM 673 C C . CYS A 1 89 ? -5.698 2.214 14.802 1.00 98.00 89 CYS A C 1
ATOM 675 O O . CYS A 1 89 ? -6.098 3.349 15.035 1.00 98.00 89 CYS A O 1
ATOM 677 N N . ARG A 1 90 ? -6.229 1.142 15.394 1.00 98.12 90 ARG A N 1
ATOM 678 C CA . ARG A 1 90 ? -7.301 1.196 16.393 1.00 98.12 90 ARG A CA 1
ATOM 679 C C . ARG A 1 90 ? -6.833 1.901 17.661 1.00 98.12 90 ARG A C 1
ATOM 681 O O . ARG A 1 90 ? -7.538 2.777 18.154 1.00 98.12 90 ARG A O 1
ATOM 688 N N . ALA A 1 91 ? -5.628 1.574 18.130 1.00 97.88 91 ALA A N 1
ATOM 689 C CA . ALA A 1 91 ? -5.001 2.265 19.250 1.00 97.88 91 ALA A CA 1
ATOM 690 C C . ALA A 1 91 ? -4.814 3.765 18.958 1.00 97.88 91 ALA A C 1
ATOM 692 O O . ALA A 1 91 ? -5.188 4.594 19.782 1.00 97.88 91 ALA A O 1
ATOM 693 N N . LEU A 1 92 ? -4.322 4.117 17.762 1.00 98.00 92 LEU A N 1
ATOM 694 C CA . LEU A 1 92 ? -4.190 5.515 17.327 1.00 98.00 92 LEU A CA 1
ATOM 695 C C . LEU A 1 92 ? -5.537 6.246 17.264 1.00 98.00 92 LEU A C 1
ATOM 697 O O . LEU A 1 92 ? -5.625 7.418 17.617 1.00 98.00 92 LEU A O 1
ATOM 701 N N . ALA A 1 93 ? -6.587 5.561 16.812 1.00 97.81 93 ALA A N 1
ATOM 702 C CA . ALA A 1 93 ? -7.929 6.119 16.721 1.00 97.81 93 ALA A CA 1
ATOM 703 C C . ALA A 1 93 ? -8.611 6.305 18.089 1.00 97.81 93 ALA A C 1
ATOM 705 O O . ALA A 1 93 ? -9.637 6.977 18.156 1.00 97.81 93 ALA A O 1
ATOM 706 N N . GLY A 1 94 ? -8.088 5.698 19.163 1.00 97.81 94 GLY A N 1
ATOM 707 C CA . GLY A 1 94 ? -8.742 5.685 20.475 1.00 97.81 94 GLY A CA 1
ATOM 708 C C . GLY A 1 94 ? -10.057 4.897 20.490 1.00 97.81 94 GLY A C 1
ATOM 709 O O . GLY A 1 94 ? -10.939 5.188 21.294 1.00 97.81 94 GLY A O 1
ATOM 710 N N . LEU A 1 95 ? -10.212 3.924 19.584 1.00 97.12 95 LEU A N 1
ATOM 711 C CA . LEU A 1 95 ? -11.436 3.134 19.429 1.00 97.12 95 LEU A CA 1
ATOM 712 C C . LEU A 1 95 ? -11.327 1.767 20.121 1.00 97.12 95 LEU A C 1
ATOM 714 O O . LEU A 1 95 ? -10.254 1.168 20.188 1.00 97.12 95 LEU A O 1
ATOM 718 N N . GLY A 1 96 ? -12.456 1.259 20.623 1.00 95.12 96 GLY A N 1
ATOM 719 C CA . GLY A 1 96 ? -12.543 -0.049 21.284 1.00 95.12 96 GLY A CA 1
ATOM 720 C C . GLY A 1 96 ? -12.459 -1.243 20.321 1.00 95.12 96 GLY A C 1
ATOM 721 O O . GLY A 1 96 ? -12.453 -1.082 19.100 1.00 95.12 96 GLY A O 1
ATOM 722 N N . SER A 1 97 ? -12.433 -2.463 20.873 1.00 93.88 97 SER A N 1
ATOM 723 C CA . SER A 1 97 ? -12.379 -3.727 20.110 1.00 93.88 97 SER A CA 1
ATOM 724 C C . SER A 1 97 ? -13.546 -3.919 19.143 1.00 93.88 97 SER A C 1
ATOM 726 O O . SER A 1 97 ? -13.365 -4.526 18.087 1.00 93.88 97 SER A O 1
ATOM 728 N N . GLU A 1 98 ? -14.708 -3.365 19.493 1.00 95.31 98 GLU A N 1
ATOM 729 C CA . GLU A 1 98 ? -15.952 -3.478 18.727 1.00 95.31 98 GLU A CA 1
ATOM 730 C C . GLU A 1 98 ? -15.956 -2.621 17.456 1.00 95.31 98 GLU A C 1
ATOM 732 O O . GLU A 1 98 ? -16.765 -2.856 16.563 1.00 95.31 98 GLU A O 1
ATOM 737 N N . ALA A 1 99 ? -15.049 -1.643 17.346 1.00 96.75 99 ALA A N 1
ATOM 738 C CA . ALA A 1 99 ? -14.962 -0.807 16.159 1.00 96.75 99 ALA A CA 1
ATOM 739 C C . ALA A 1 99 ? -14.492 -1.628 14.953 1.00 96.75 99 ALA A C 1
ATOM 741 O O . ALA A 1 99 ? -13.433 -2.276 14.970 1.00 96.75 99 ALA A O 1
ATOM 742 N N . THR A 1 100 ? -15.267 -1.555 13.878 1.00 97.00 100 THR A N 1
ATOM 743 C CA . THR A 1 100 ? -14.965 -2.189 12.600 1.00 97.00 100 THR A CA 1
ATOM 744 C C . THR A 1 100 ? -13.706 -1.584 11.977 1.00 97.00 100 THR A C 1
ATOM 746 O O . THR A 1 100 ? -13.349 -0.430 12.219 1.00 97.00 100 THR A O 1
ATOM 749 N N . ALA A 1 101 ? -13.034 -2.338 11.103 1.00 95.56 101 ALA A N 1
ATOM 750 C CA . ALA A 1 101 ? -11.876 -1.823 10.371 1.00 95.56 101 ALA A CA 1
ATOM 751 C C . ALA A 1 101 ? -12.213 -0.566 9.546 1.00 95.56 101 ALA A C 1
ATOM 753 O O . ALA A 1 101 ? -11.392 0.342 9.442 1.00 95.56 101 ALA A O 1
ATOM 754 N N . GLN A 1 102 ? -13.433 -0.475 9.009 1.00 95.31 102 GLN A N 1
ATOM 755 C CA . GLN A 1 102 ? -13.889 0.697 8.264 1.00 95.31 102 GLN A CA 1
ATOM 756 C C . GLN A 1 102 ? -13.995 1.944 9.154 1.00 95.31 102 GLN A C 1
ATOM 758 O O . GLN A 1 102 ? -13.554 3.015 8.736 1.00 95.31 102 GLN A O 1
ATOM 763 N N . GLU A 1 103 ? -14.549 1.817 10.362 1.00 96.38 103 GLU A N 1
ATOM 764 C CA . GLU A 1 103 ? -14.626 2.914 11.337 1.00 96.38 103 GLU A CA 1
ATOM 765 C C . GLU A 1 103 ? -13.230 3.345 11.784 1.00 96.38 103 GLU A C 1
ATOM 767 O O . GLU A 1 103 ? -12.919 4.535 11.765 1.00 96.38 103 GLU A O 1
ATOM 772 N N . VAL A 1 104 ? -12.356 2.380 12.091 1.00 97.56 104 VAL A N 1
ATOM 773 C CA . VAL A 1 104 ? -10.966 2.651 12.478 1.00 97.56 104 VAL A CA 1
ATOM 774 C C . VAL A 1 104 ? -10.213 3.389 11.373 1.00 97.56 104 VAL A C 1
ATOM 776 O O . VAL A 1 104 ? -9.580 4.407 11.636 1.00 97.56 104 VAL A O 1
ATOM 779 N N . PHE A 1 105 ? -10.288 2.926 10.125 1.00 96.19 105 PHE A N 1
ATOM 780 C CA . PHE A 1 105 ? -9.547 3.537 9.015 1.00 96.19 105 PHE A CA 1
ATOM 781 C C . PHE A 1 105 ? -10.120 4.885 8.567 1.00 96.19 105 PHE A C 1
ATOM 783 O O . PHE A 1 105 ? -9.403 5.665 7.941 1.00 96.19 105 PHE A O 1
ATOM 790 N N . ASN A 1 106 ? -11.378 5.183 8.903 1.00 95.62 106 ASN A N 1
ATOM 791 C CA . ASN A 1 106 ? -11.991 6.491 8.678 1.00 95.62 106 ASN A CA 1
ATOM 792 C C . ASN A 1 106 ? -11.808 7.463 9.851 1.00 95.62 106 ASN A C 1
ATOM 794 O O . ASN A 1 106 ? -12.102 8.647 9.681 1.00 95.62 106 ASN A O 1
ATOM 798 N N . ALA A 1 107 ? -11.328 7.003 11.009 1.00 96.69 107 ALA A N 1
ATOM 799 C CA . ALA A 1 107 ? -11.134 7.853 12.175 1.00 96.69 107 ALA A CA 1
ATOM 800 C C . ALA A 1 107 ? -10.159 9.010 11.862 1.00 96.69 107 ALA A C 1
ATOM 802 O O . ALA A 1 107 ? -9.122 8.768 11.228 1.00 96.69 107 ALA A O 1
ATOM 803 N N . PRO A 1 108 ? -10.437 10.250 12.318 1.00 96.56 108 PRO A N 1
ATOM 804 C CA . PRO A 1 108 ? -9.608 11.413 11.998 1.00 96.56 108 PRO A CA 1
ATOM 805 C C . PRO A 1 108 ? -8.109 11.223 12.279 1.00 96.56 108 PRO A C 1
ATOM 807 O O . PRO A 1 108 ? -7.334 11.464 11.355 1.00 96.56 108 PRO A O 1
ATOM 810 N N . PRO A 1 109 ? -7.670 10.669 13.433 1.00 97.88 109 PRO A N 1
ATOM 811 C CA . PRO A 1 109 ? -6.241 10.464 13.696 1.00 97.88 109 PRO A CA 1
ATOM 812 C C . PRO A 1 109 ? -5.548 9.562 12.662 1.00 97.88 109 PRO A C 1
ATOM 814 O O . PRO A 1 109 ? -4.409 9.804 12.263 1.00 97.88 109 PRO A O 1
ATOM 817 N N . VAL A 1 110 ? -6.248 8.530 12.176 1.00 97.56 110 VAL A N 1
ATOM 818 C CA . VAL A 1 110 ? -5.727 7.616 11.150 1.00 97.56 110 VAL A CA 1
ATOM 819 C C . VAL A 1 110 ? -5.678 8.320 9.794 1.00 97.56 110 VAL A C 1
ATOM 821 O O . VAL A 1 110 ? -4.671 8.246 9.088 1.00 97.56 110 VAL A O 1
ATOM 824 N N . ARG A 1 111 ? -6.733 9.057 9.429 1.00 96.19 111 ARG A N 1
ATOM 825 C CA . ARG A 1 111 ? -6.774 9.835 8.181 1.00 96.19 111 ARG A CA 1
ATOM 826 C C . ARG A 1 111 ? -5.684 10.904 8.131 1.00 96.19 111 ARG A C 1
ATOM 828 O O . ARG A 1 111 ? -5.051 11.074 7.088 1.00 96.19 111 ARG A O 1
ATOM 835 N N . GLU A 1 112 ? -5.450 11.592 9.241 1.00 96.38 112 GLU A N 1
ATOM 836 C CA . GLU A 1 112 ? -4.423 12.623 9.393 1.00 96.38 112 GLU A CA 1
ATOM 837 C C . GLU A 1 112 ? -3.014 12.040 9.291 1.00 96.38 112 GLU A C 1
ATOM 839 O O . GLU A 1 112 ? -2.202 12.576 8.537 1.00 96.38 112 GLU A O 1
ATOM 844 N N . LEU A 1 113 ? -2.744 10.901 9.943 1.00 97.25 113 LEU A N 1
ATOM 845 C CA . LEU A 1 113 ? -1.469 10.189 9.816 1.00 97.25 113 LEU A CA 1
ATOM 846 C C . LEU A 1 113 ? -1.128 9.914 8.346 1.00 97.25 113 LEU A C 1
ATOM 848 O O . LEU A 1 113 ? -0.067 10.314 7.866 1.00 97.25 113 LEU A O 1
ATOM 852 N N . PHE A 1 114 ? -2.027 9.244 7.620 1.00 96.69 114 PHE A N 1
ATOM 853 C CA . PHE A 1 114 ? -1.762 8.853 6.234 1.00 96.69 114 PHE A CA 1
ATOM 854 C C . PHE A 1 114 ? -1.724 10.054 5.280 1.00 96.69 114 PHE A C 1
ATOM 856 O O . PHE A 1 114 ? -0.946 10.047 4.327 1.00 96.69 114 PHE A O 1
ATOM 863 N N . SER A 1 115 ? -2.506 11.104 5.546 1.00 95.62 115 SER A N 1
ATOM 864 C CA . SER A 1 115 ? -2.429 12.359 4.786 1.00 95.62 115 SER A CA 1
ATOM 865 C C . SER A 1 115 ? -1.095 13.077 5.011 1.00 95.62 115 SER A C 1
ATOM 867 O O . SER A 1 115 ? -0.490 13.559 4.056 1.00 95.62 115 SER A O 1
ATOM 869 N N . GLY A 1 116 ? -0.604 13.110 6.253 1.00 95.12 116 GLY A N 1
ATOM 870 C CA . GLY A 1 116 ? 0.692 13.693 6.596 1.00 95.12 116 GLY A CA 1
ATOM 871 C C . GLY A 1 116 ? 1.864 12.914 6.000 1.00 95.12 116 GLY A C 1
ATOM 872 O O . GLY A 1 116 ? 2.788 13.518 5.463 1.00 95.12 116 GLY A O 1
ATOM 873 N N . VAL A 1 117 ? 1.808 11.578 6.025 1.00 94.50 117 VAL A N 1
ATOM 874 C CA . VAL A 1 117 ? 2.783 10.713 5.335 1.00 94.50 117 VAL A CA 1
ATOM 875 C C . VAL A 1 117 ? 2.797 11.003 3.837 1.00 94.50 117 VAL A C 1
ATOM 877 O O . VAL A 1 117 ? 3.864 11.178 3.256 1.00 94.50 117 VAL A O 1
ATOM 880 N N . LEU A 1 118 ? 1.621 11.097 3.209 1.00 94.25 118 LEU A N 1
ATOM 881 C CA . LEU A 1 118 ? 1.516 11.406 1.785 1.00 94.25 118 LEU A CA 1
ATOM 882 C C . LEU A 1 118 ? 2.148 12.760 1.439 1.00 94.25 118 LEU A C 1
ATOM 884 O O . LEU A 1 118 ? 2.854 12.862 0.438 1.00 94.25 118 LEU A O 1
ATOM 888 N N . ALA A 1 119 ? 1.922 13.780 2.270 1.00 93.50 119 ALA A N 1
ATOM 889 C CA . ALA A 1 119 ? 2.537 15.092 2.098 1.00 93.50 119 ALA A CA 1
ATOM 890 C C . ALA A 1 119 ? 4.071 15.006 2.177 1.00 93.50 119 ALA A C 1
ATOM 892 O O . ALA A 1 119 ? 4.741 15.378 1.216 1.00 93.50 119 ALA A O 1
ATOM 893 N N . ARG A 1 120 ? 4.619 14.410 3.247 1.00 91.81 120 ARG A N 1
ATOM 894 C CA . ARG A 1 120 ? 6.075 14.260 3.438 1.00 91.81 120 ARG A CA 1
ATOM 895 C C . ARG A 1 120 ? 6.753 13.461 2.329 1.00 91.81 120 ARG A C 1
ATOM 897 O O . ARG A 1 120 ? 7.835 13.811 1.864 1.00 91.81 120 ARG A O 1
ATOM 904 N N . LEU A 1 121 ? 6.118 12.385 1.864 1.00 90.44 121 LEU A N 1
ATOM 905 C CA . LEU A 1 121 ? 6.641 11.587 0.753 1.00 90.44 121 LEU A CA 1
ATOM 906 C C . LEU A 1 121 ? 6.820 12.429 -0.517 1.00 90.44 121 LEU A C 1
ATOM 908 O O . LEU A 1 121 ? 7.796 12.248 -1.252 1.00 90.44 121 LEU A O 1
ATOM 912 N N . ASN A 1 122 ? 5.903 13.368 -0.741 1.00 91.19 122 ASN A N 1
ATOM 913 C CA . ASN A 1 122 ? 5.892 14.225 -1.914 1.00 91.19 122 ASN A CA 1
ATOM 914 C C . ASN A 1 122 ? 6.750 15.493 -1.777 1.00 91.19 122 ASN A C 1
ATOM 916 O O . ASN A 1 122 ? 7.040 16.100 -2.802 1.00 91.19 122 ASN A O 1
ATOM 920 N N . GLU A 1 123 ? 7.228 15.863 -0.582 1.00 89.06 123 GLU A N 1
ATOM 921 C CA . GLU A 1 123 ? 8.156 17.001 -0.400 1.00 89.06 123 GLU A CA 1
ATOM 922 C C . GLU A 1 123 ? 9.442 16.848 -1.227 1.00 89.06 123 GLU A C 1
ATOM 924 O O . GLU A 1 123 ? 10.005 17.829 -1.705 1.00 89.06 123 GLU A O 1
ATOM 929 N N . SER A 1 124 ? 9.893 15.610 -1.443 1.00 78.00 124 SER A N 1
ATOM 930 C CA . SER A 1 124 ? 11.064 15.296 -2.269 1.00 78.00 124 SER A CA 1
ATOM 931 C C . SER A 1 124 ? 10.722 14.771 -3.668 1.00 78.00 124 SER A C 1
ATOM 933 O O . SER A 1 124 ? 11.607 14.291 -4.381 1.00 78.00 124 SER A O 1
ATOM 935 N N . ALA A 1 125 ? 9.452 14.834 -4.084 1.00 80.25 125 ALA A N 1
ATOM 936 C CA . ALA A 1 125 ? 9.046 14.415 -5.420 1.00 80.25 125 ALA A CA 1
ATOM 937 C C . ALA A 1 125 ? 9.455 15.470 -6.460 1.00 80.25 125 ALA A C 1
ATOM 939 O O . ALA A 1 125 ? 8.931 16.578 -6.502 1.00 80.25 125 ALA A O 1
ATOM 940 N N . THR A 1 126 ? 10.395 15.108 -7.330 1.00 74.81 126 THR A N 1
ATOM 941 C CA . THR A 1 126 ? 10.946 15.983 -8.380 1.00 74.81 126 THR A CA 1
ATOM 942 C C . THR A 1 126 ? 10.215 15.873 -9.724 1.00 74.81 126 THR A C 1
ATOM 944 O O . THR A 1 126 ? 10.548 16.593 -10.661 1.00 74.81 126 THR A O 1
ATOM 947 N N . GLY A 1 127 ? 9.218 14.989 -9.844 1.00 72.56 127 GLY A N 1
ATOM 948 C CA . GLY A 1 127 ? 8.423 14.811 -11.061 1.00 72.56 127 GLY A CA 1
ATOM 949 C C . GLY A 1 127 ? 7.208 13.901 -10.855 1.00 72.56 127 GLY A C 1
ATOM 950 O O . GLY A 1 127 ? 7.055 13.280 -9.805 1.00 72.56 127 GLY A O 1
ATOM 951 N N . SER A 1 128 ? 6.344 13.784 -11.870 1.00 70.44 128 SER A N 1
ATOM 952 C CA . SER A 1 128 ? 5.104 12.983 -11.794 1.00 70.44 128 SER A CA 1
ATOM 953 C C . SER A 1 128 ? 5.354 11.502 -11.487 1.00 70.44 128 SER A C 1
ATOM 955 O O . SER A 1 128 ? 4.572 10.871 -10.787 1.00 70.44 128 SER A O 1
ATOM 957 N N . ALA A 1 129 ? 6.490 10.960 -11.936 1.00 68.56 129 ALA A N 1
ATOM 958 C CA . ALA A 1 129 ? 6.877 9.571 -11.694 1.00 68.56 129 ALA A CA 1
ATOM 959 C C . ALA A 1 129 ? 7.260 9.264 -10.231 1.00 68.56 129 ALA A C 1
ATOM 961 O O . ALA A 1 129 ? 7.320 8.094 -9.854 1.00 68.56 129 ALA A O 1
ATOM 962 N N . THR A 1 130 ? 7.559 10.284 -9.419 1.00 78.25 130 THR A N 1
ATOM 963 C CA . THR A 1 130 ? 7.895 10.145 -7.988 1.00 78.25 130 THR A CA 1
ATOM 964 C C . THR A 1 130 ? 6.830 10.737 -7.068 1.00 78.25 130 THR A C 1
ATOM 966 O O . THR A 1 130 ? 6.870 10.489 -5.864 1.00 78.25 130 THR A O 1
ATOM 969 N N . PHE A 1 131 ? 5.865 11.467 -7.629 1.00 87.19 131 PHE A N 1
ATOM 970 C CA . PHE A 1 131 ? 4.737 12.043 -6.914 1.00 87.19 131 PHE A CA 1
ATOM 971 C C . PHE A 1 131 ? 3.617 11.012 -6.733 1.00 87.19 131 PHE A C 1
ATOM 973 O O . PHE A 1 131 ? 3.053 10.498 -7.701 1.00 87.19 131 PHE A O 1
ATOM 980 N N . ILE A 1 132 ? 3.262 10.726 -5.483 1.00 91.62 132 ILE A N 1
ATOM 981 C CA . ILE A 1 132 ? 2.150 9.839 -5.140 1.00 91.62 132 ILE A CA 1
ATOM 982 C C . ILE A 1 132 ? 0.902 10.706 -5.004 1.00 91.62 132 ILE A C 1
ATOM 984 O O . ILE A 1 132 ? 0.744 11.443 -4.034 1.00 91.62 132 ILE A O 1
ATOM 988 N N . ALA A 1 133 ? -0.009 10.633 -5.967 1.00 91.44 133 ALA A N 1
ATOM 989 C CA . ALA A 1 133 ? -1.190 11.491 -5.981 1.00 91.44 133 ALA A CA 1
ATOM 990 C C . ALA A 1 133 ? -2.285 11.035 -5.013 1.00 91.44 133 ALA A C 1
ATOM 992 O O . ALA A 1 133 ? -3.143 11.833 -4.628 1.00 91.44 133 ALA A O 1
ATOM 993 N N . ARG A 1 134 ? -2.309 9.748 -4.652 1.00 92.50 134 ARG A N 1
ATOM 994 C CA . ARG A 1 134 ? -3.432 9.158 -3.919 1.00 92.50 134 ARG A CA 1
ATOM 995 C C . ARG A 1 134 ? -3.085 7.861 -3.200 1.00 92.50 134 ARG A C 1
ATOM 997 O O . ARG A 1 134 ? -2.345 7.032 -3.724 1.00 92.50 134 ARG A O 1
ATOM 1004 N N . LEU A 1 135 ? -3.684 7.673 -2.029 1.00 95.00 135 LEU A N 1
ATOM 1005 C CA . LEU A 1 135 ? -3.615 6.461 -1.217 1.00 95.00 135 LEU A CA 1
ATOM 1006 C C . LEU A 1 135 ? -5.022 5.902 -0.977 1.00 95.00 135 LEU A C 1
ATOM 1008 O O . LEU A 1 135 ? -5.965 6.664 -0.768 1.00 95.00 135 LEU A O 1
ATOM 1012 N N . ARG A 1 136 ? -5.165 4.576 -0.925 1.00 95.31 136 ARG A N 1
ATOM 1013 C CA . ARG A 1 136 ? -6.385 3.895 -0.459 1.00 95.31 136 ARG A CA 1
ATOM 1014 C C . ARG A 1 136 ? -6.058 2.958 0.690 1.00 95.31 136 ARG A C 1
ATOM 1016 O O . ARG A 1 136 ? -5.249 2.052 0.518 1.00 95.31 136 ARG A O 1
ATOM 1023 N N . LEU A 1 137 ? -6.734 3.131 1.823 1.00 96.38 137 LEU A N 1
ATOM 1024 C CA . LEU A 1 137 ? -6.652 2.182 2.933 1.00 96.38 137 LEU A CA 1
ATOM 1025 C C . LEU A 1 137 ? -7.561 0.984 2.637 1.00 96.38 137 LEU A C 1
ATOM 1027 O O . LEU A 1 137 ? -8.758 1.149 2.394 1.00 96.38 137 LEU A O 1
ATOM 1031 N N . LEU A 1 138 ? -6.992 -0.219 2.606 1.00 96.19 138 LEU A N 1
ATOM 1032 C CA . LEU A 1 138 ? -7.723 -1.450 2.332 1.00 96.19 138 LEU A CA 1
ATOM 1033 C C . LEU A 1 138 ? -8.310 -2.016 3.624 1.00 96.19 138 LEU A C 1
ATOM 1035 O O . LEU A 1 138 ? -7.582 -2.424 4.521 1.00 96.19 138 LEU A O 1
ATOM 1039 N N . VAL A 1 139 ? -9.641 -2.072 3.685 1.00 94.69 139 VAL A N 1
ATOM 1040 C CA . VAL A 1 139 ? -10.389 -2.636 4.823 1.00 94.69 139 VAL A CA 1
ATOM 1041 C C . VAL A 1 139 ? -10.180 -4.144 4.938 1.00 94.69 139 VAL A C 1
ATOM 1043 O O . VAL A 1 139 ? -10.009 -4.668 6.033 1.00 94.69 139 VAL A O 1
ATOM 1046 N N . GLN A 1 140 ? -10.193 -4.845 3.802 1.00 95.38 140 GLN A N 1
ATOM 1047 C CA . GLN A 1 140 ? -9.970 -6.286 3.769 1.00 95.38 140 GLN A CA 1
ATOM 1048 C C . GLN A 1 140 ? -8.464 -6.587 3.775 1.00 95.38 140 GLN A C 1
ATOM 1050 O O . GLN A 1 140 ? -7.767 -6.081 2.880 1.00 95.38 140 GLN A O 1
ATOM 1055 N N . PRO A 1 141 ? -7.974 -7.436 4.700 1.00 95.88 141 PRO A N 1
ATOM 1056 C CA . PRO A 1 141 ? -6.573 -7.852 4.745 1.00 95.88 141 PRO A CA 1
ATOM 1057 C C . PRO A 1 141 ? -6.178 -8.612 3.466 1.00 95.88 141 PRO A C 1
ATOM 1059 O O . PRO A 1 141 ? -7.057 -9.023 2.697 1.00 95.88 141 PRO A O 1
ATOM 1062 N N . PRO A 1 142 ? -4.874 -8.786 3.196 1.00 96.88 142 PRO A N 1
ATOM 1063 C CA . PRO A 1 142 ? -4.424 -9.579 2.058 1.00 96.88 142 PRO A CA 1
ATOM 1064 C C . PRO A 1 142 ? -4.807 -11.055 2.245 1.00 96.88 142 PRO A C 1
ATOM 1066 O O . PRO A 1 142 ? -4.727 -11.597 3.346 1.00 96.88 142 PRO A O 1
ATOM 1069 N N . SER A 1 143 ? -5.227 -11.710 1.165 1.00 97.38 143 SER A N 1
ATOM 1070 C CA . SER A 1 143 ? -5.682 -13.103 1.180 1.00 97.38 143 SER A CA 1
ATOM 1071 C C . SER A 1 143 ? -4.575 -14.086 0.788 1.00 97.38 143 SER A C 1
ATOM 1073 O O . SER A 1 143 ? -3.978 -13.971 -0.284 1.00 97.38 143 SER A O 1
ATOM 1075 N N . LEU A 1 144 ? -4.346 -15.098 1.632 1.00 95.12 144 LEU A N 1
ATOM 1076 C CA . LEU A 1 144 ? -3.470 -16.231 1.314 1.00 95.12 144 LEU A CA 1
ATOM 1077 C C . LEU A 1 144 ? -4.068 -17.086 0.184 1.00 95.12 144 LEU A C 1
ATOM 1079 O O . LEU A 1 144 ? -3.365 -17.425 -0.764 1.00 95.12 144 LEU A O 1
ATOM 1083 N N . ASP A 1 145 ? -5.378 -17.345 0.231 1.00 95.88 145 ASP A N 1
ATOM 1084 C CA . ASP A 1 145 ? -6.094 -18.172 -0.755 1.00 95.88 145 ASP A CA 1
ATOM 1085 C C . ASP A 1 145 ? -6.060 -17.572 -2.165 1.00 95.88 145 ASP A C 1
ATOM 1087 O O . ASP A 1 145 ? -5.940 -18.286 -3.159 1.00 95.88 145 ASP A O 1
ATOM 1091 N N . ARG A 1 146 ? -6.126 -16.239 -2.264 1.00 94.06 146 ARG A N 1
ATOM 1092 C CA . ARG A 1 146 ? -5.987 -15.508 -3.537 1.00 94.06 146 ARG A CA 1
ATOM 1093 C C . ARG A 1 146 ? -4.521 -15.266 -3.918 1.00 94.06 146 ARG A C 1
ATOM 1095 O O . ARG A 1 146 ? -4.248 -14.578 -4.897 1.00 94.06 146 ARG A O 1
ATOM 1102 N N . GLY A 1 147 ? -3.571 -15.786 -3.139 1.00 95.06 147 GLY A N 1
ATOM 1103 C CA . GLY A 1 147 ? -2.137 -15.623 -3.368 1.00 95.06 147 GLY A CA 1
ATOM 1104 C C . GLY A 1 147 ? -1.652 -14.172 -3.298 1.00 95.06 147 GLY A C 1
ATOM 1105 O O . GLY A 1 147 ? -0.636 -13.848 -3.916 1.00 95.06 147 GLY A O 1
ATOM 1106 N N . GLU A 1 148 ? -2.378 -13.295 -2.593 1.00 96.69 148 GLU A N 1
ATOM 1107 C CA . GLU A 1 148 ? -2.010 -11.888 -2.374 1.00 96.69 148 GLU A CA 1
ATOM 1108 C C . GLU A 1 148 ? -0.872 -11.750 -1.361 1.00 96.69 148 GLU A C 1
ATOM 1110 O O . GLU A 1 148 ? -0.085 -10.808 -1.444 1.00 96.69 148 GLU A O 1
ATOM 1115 N N . ILE A 1 149 ? -0.767 -12.702 -0.435 1.00 96.44 149 ILE A N 1
ATOM 1116 C CA . ILE A 1 149 ? 0.321 -12.829 0.531 1.00 96.44 149 ILE A CA 1
ATOM 1117 C C . ILE A 1 149 ? 0.893 -14.244 0.470 1.00 96.44 149 ILE A C 1
ATOM 1119 O O . ILE A 1 149 ? 0.171 -15.197 0.187 1.00 96.44 149 ILE A O 1
ATOM 1123 N N . THR A 1 150 ? 2.194 -14.378 0.702 1.00 91.56 150 THR A N 1
ATOM 1124 C CA . THR A 1 150 ? 2.850 -15.680 0.850 1.00 91.56 150 THR A CA 1
ATOM 1125 C C . THR A 1 150 ? 2.719 -16.208 2.278 1.00 91.56 150 THR A C 1
ATOM 1127 O O . THR A 1 150 ? 2.458 -15.461 3.220 1.00 91.56 150 THR A O 1
ATOM 1130 N N . ASP A 1 151 ? 2.981 -17.498 2.454 1.00 86.44 151 ASP A N 1
ATOM 1131 C CA . ASP A 1 151 ? 3.185 -18.142 3.757 1.00 86.44 151 ASP A CA 1
ATOM 1132 C C . ASP A 1 151 ? 4.278 -17.460 4.605 1.00 86.44 151 ASP A C 1
ATOM 1134 O O . ASP A 1 151 ? 4.208 -17.444 5.831 1.00 86.44 151 ASP A O 1
ATOM 1138 N N . LYS A 1 152 ? 5.261 -16.834 3.947 1.00 84.12 152 LYS A N 1
ATOM 1139 C CA . LYS A 1 152 ? 6.334 -16.039 4.565 1.00 84.12 152 LYS A CA 1
ATOM 1140 C C . LYS A 1 152 ? 5.940 -14.587 4.861 1.00 84.12 152 LYS A C 1
ATOM 1142 O O . LYS A 1 152 ? 6.787 -13.807 5.289 1.00 84.12 152 LYS A O 1
ATOM 1147 N N . GLY A 1 153 ? 4.688 -14.203 4.611 1.00 86.12 153 GLY A N 1
ATOM 1148 C CA . GLY A 1 153 ? 4.156 -12.874 4.914 1.00 86.12 153 GLY A CA 1
ATOM 1149 C C . GLY A 1 153 ? 4.486 -11.781 3.892 1.00 86.12 153 GLY A C 1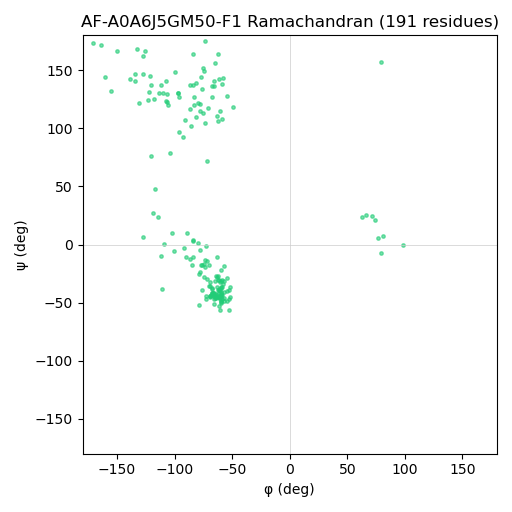
ATOM 1150 O O . GLY A 1 153 ? 4.184 -10.617 4.142 1.00 86.12 153 GLY A O 1
ATOM 1151 N N . SER A 1 154 ? 5.087 -12.115 2.744 1.00 88.75 154 SER A N 1
ATOM 1152 C CA . SER A 1 154 ? 5.396 -11.131 1.697 1.00 88.75 154 SER A CA 1
ATOM 1153 C C . SER A 1 154 ? 4.218 -10.914 0.745 1.00 88.75 154 SER A C 1
ATOM 1155 O O . SER A 1 154 ? 3.587 -11.877 0.308 1.00 88.75 154 SER A O 1
ATOM 1157 N N . ILE A 1 155 ? 3.932 -9.658 0.383 1.00 93.88 155 ILE A N 1
ATOM 1158 C CA . ILE A 1 155 ? 2.870 -9.345 -0.581 1.00 93.88 155 ILE A CA 1
ATOM 1159 C C . ILE A 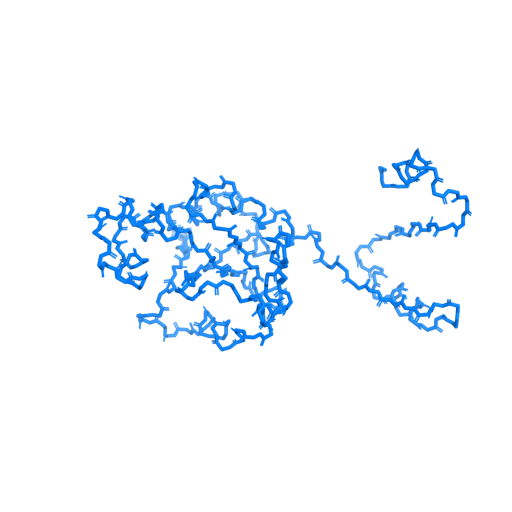1 155 ? 3.284 -9.635 -2.021 1.00 93.88 155 ILE A C 1
ATOM 1161 O O . ILE A 1 155 ? 4.325 -9.198 -2.516 1.00 93.88 155 ILE A O 1
ATOM 1165 N N . ASN A 1 156 ? 2.376 -10.291 -2.733 1.00 92.56 156 ASN A N 1
ATOM 1166 C CA . ASN A 1 156 ? 2.402 -10.455 -4.173 1.00 92.56 156 ASN A CA 1
ATOM 1167 C C . ASN A 1 156 ? 1.591 -9.335 -4.841 1.00 92.56 156 ASN A C 1
ATOM 1169 O O . ASN A 1 156 ? 0.384 -9.456 -5.059 1.00 92.56 156 ASN A O 1
ATOM 1173 N N . GLN A 1 157 ? 2.272 -8.245 -5.206 1.00 92.25 157 GLN A N 1
ATOM 1174 C CA . GLN A 1 157 ? 1.630 -7.075 -5.820 1.00 92.25 157 GLN A CA 1
ATOM 1175 C C . GLN A 1 157 ? 0.812 -7.432 -7.064 1.00 92.25 157 GLN A C 1
ATOM 1177 O O . GLN A 1 157 ? -0.289 -6.922 -7.235 1.00 92.25 157 GLN A O 1
ATOM 1182 N N . ARG A 1 158 ? 1.307 -8.344 -7.912 1.0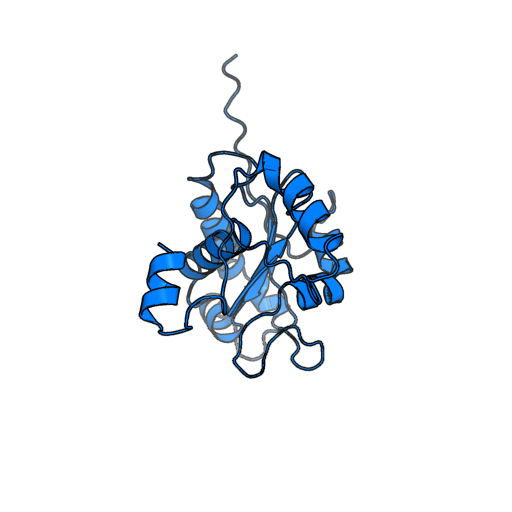0 91.06 158 ARG A N 1
ATOM 1183 C CA . ARG A 1 158 ? 0.601 -8.754 -9.131 1.00 91.06 158 ARG A CA 1
ATOM 1184 C C . ARG A 1 158 ? -0.746 -9.401 -8.809 1.00 91.06 158 ARG A C 1
ATOM 1186 O O . ARG A 1 158 ? -1.737 -9.056 -9.443 1.00 91.06 158 ARG A O 1
ATOM 1193 N N . ALA A 1 159 ? -0.784 -10.308 -7.832 1.00 93.25 159 ALA A N 1
ATOM 1194 C CA . ALA A 1 159 ? -2.031 -10.940 -7.405 1.00 93.25 159 ALA A CA 1
ATOM 1195 C C . ALA A 1 159 ? -3.001 -9.913 -6.809 1.00 93.25 159 ALA A C 1
ATOM 1197 O O . ALA A 1 159 ? -4.167 -9.906 -7.189 1.00 93.25 159 ALA A O 1
ATOM 1198 N N . VAL A 1 160 ? -2.516 -8.990 -5.968 1.00 96.31 160 VAL A N 1
ATOM 1199 C CA . VAL A 1 160 ? -3.356 -7.918 -5.405 1.00 96.31 160 VAL A CA 1
ATOM 1200 C C . VAL A 1 160 ? -3.951 -7.040 -6.509 1.00 96.31 160 VAL A C 1
ATOM 1202 O O . VAL A 1 160 ? -5.159 -6.819 -6.531 1.00 96.31 160 VAL A O 1
ATOM 1205 N N . LEU A 1 161 ? -3.131 -6.565 -7.452 1.00 93.81 161 LEU A N 1
ATOM 1206 C CA . LEU A 1 161 ? -3.585 -5.727 -8.568 1.00 93.81 161 LEU A CA 1
ATOM 1207 C C . LEU A 1 161 ? -4.611 -6.451 -9.450 1.00 93.81 161 LEU A C 1
ATOM 1209 O O . LEU A 1 161 ? -5.590 -5.844 -9.870 1.00 93.81 161 LEU A O 1
ATOM 1213 N N . GLN A 1 162 ? -4.417 -7.750 -9.693 1.00 94.25 162 GLN A N 1
ATOM 1214 C CA . GLN A 1 162 ? -5.343 -8.570 -10.473 1.00 94.25 162 GLN A CA 1
ATOM 1215 C C . GLN A 1 162 ? -6.674 -8.796 -9.740 1.00 94.25 162 GLN A C 1
ATOM 1217 O O . GLN A 1 162 ? -7.743 -8.706 -10.336 1.00 94.25 162 GLN A O 1
ATOM 1222 N N . HIS A 1 163 ? -6.625 -9.107 -8.447 1.00 96.50 163 HIS A N 1
ATOM 1223 C CA . HIS A 1 163 ? -7.794 -9.496 -7.662 1.00 96.50 163 HIS A CA 1
ATOM 1224 C C . HIS A 1 163 ? -8.594 -8.327 -7.093 1.00 96.50 163 HIS A C 1
ATOM 1226 O O . HIS A 1 163 ? -9.756 -8.514 -6.722 1.00 96.50 163 HIS A O 1
ATOM 1232 N N . ARG A 1 164 ? -7.988 -7.139 -7.046 1.00 95.44 164 ARG A N 1
ATOM 1233 C CA . ARG A 1 164 ? -8.590 -5.893 -6.560 1.00 95.44 164 ARG A CA 1
ATOM 1234 C C . ARG A 1 164 ? -8.646 -4.818 -7.644 1.00 95.44 164 ARG A C 1
ATOM 1236 O O . ARG A 1 164 ? -8.647 -3.634 -7.319 1.00 95.44 164 ARG A O 1
ATOM 1243 N N . ALA A 1 165 ? -8.707 -5.221 -8.914 1.00 93.00 165 ALA A N 1
ATOM 1244 C CA . ALA A 1 165 ? -8.738 -4.310 -10.058 1.00 93.00 165 ALA A CA 1
ATOM 1245 C C . ALA A 1 165 ? -9.844 -3.245 -9.938 1.00 93.00 165 ALA A C 1
ATOM 1247 O O . ALA A 1 165 ? -9.591 -2.077 -10.197 1.00 93.00 165 ALA A O 1
ATOM 1248 N N . GLU A 1 166 ? -11.027 -3.603 -9.434 1.00 92.56 166 GLU A N 1
ATOM 1249 C CA . GLU A 1 166 ? -12.120 -2.646 -9.196 1.00 92.56 166 GLU A CA 1
ATOM 1250 C C . GLU A 1 166 ? -11.753 -1.555 -8.178 1.00 92.56 166 GLU A C 1
ATOM 1252 O O . GLU A 1 166 ? -12.094 -0.389 -8.359 1.00 92.56 166 GLU A O 1
ATOM 1257 N N . LEU A 1 167 ? -11.014 -1.906 -7.119 1.00 92.75 167 LEU A N 1
ATOM 1258 C CA . LEU A 1 167 ? -10.527 -0.931 -6.139 1.00 92.75 167 LEU A CA 1
ATOM 1259 C C . LEU A 1 167 ? -9.418 -0.053 -6.719 1.00 92.75 167 LEU A C 1
ATOM 1261 O O . LEU A 1 167 ? -9.289 1.099 -6.306 1.00 92.75 167 LEU A O 1
ATOM 1265 N N . VAL A 1 168 ? -8.635 -0.587 -7.662 1.00 92.06 168 VAL A N 1
ATOM 1266 C CA . VAL A 1 168 ? -7.688 0.207 -8.446 1.00 92.06 168 VAL A CA 1
ATOM 1267 C C . VAL A 1 168 ? -8.465 1.186 -9.317 1.00 92.06 168 VAL A C 1
ATOM 1269 O O . VAL A 1 168 ? -8.220 2.374 -9.209 1.00 92.06 168 VAL A O 1
ATOM 1272 N N . GLU A 1 169 ? -9.458 0.763 -10.096 1.00 90.31 169 GLU A N 1
ATOM 1273 C CA . GLU A 1 169 ? -10.242 1.707 -10.905 1.00 90.31 169 GLU A CA 1
ATOM 1274 C C . GLU A 1 169 ? -10.931 2.780 -10.048 1.00 90.31 169 GLU A C 1
ATOM 1276 O O . GLU A 1 169 ? -10.814 3.972 -10.336 1.00 90.31 169 GLU A O 1
ATOM 1281 N N . ALA A 1 170 ? -11.531 2.395 -8.918 1.00 89.50 170 ALA A N 1
ATOM 1282 C CA . ALA A 1 170 ? -12.133 3.334 -7.971 1.00 89.50 170 ALA A CA 1
ATOM 1283 C C . ALA A 1 170 ? -11.119 4.306 -7.337 1.00 89.50 170 ALA A C 1
ATOM 1285 O O . ALA A 1 170 ? -11.489 5.417 -6.957 1.00 89.50 170 ALA A O 1
ATOM 1286 N N . LEU A 1 171 ? -9.843 3.919 -7.211 1.00 90.31 171 LEU A N 1
ATOM 1287 C CA . LEU A 1 171 ? -8.773 4.814 -6.760 1.00 90.31 171 LEU A CA 1
ATOM 1288 C C . LEU A 1 171 ? -8.530 5.950 -7.766 1.00 90.31 171 LEU A C 1
ATOM 1290 O O . LEU A 1 171 ? -8.164 7.047 -7.353 1.00 90.31 171 LEU A O 1
ATOM 1294 N N . TYR A 1 172 ? -8.735 5.707 -9.062 1.00 87.94 172 TYR A N 1
ATOM 1295 C CA . TYR A 1 172 ? -8.454 6.668 -10.133 1.00 87.94 172 TYR A CA 1
ATOM 1296 C C . TYR A 1 172 ? -9.686 7.405 -10.669 1.00 87.94 172 TYR A C 1
ATOM 1298 O O . TYR A 1 172 ? -9.515 8.317 -11.471 1.00 87.94 172 TYR A O 1
ATOM 1306 N N . ALA A 1 173 ? -10.897 7.066 -10.226 1.00 86.94 173 ALA A N 1
ATOM 1307 C CA . ALA A 1 173 ? -12.105 7.801 -10.596 1.00 86.94 173 ALA A CA 1
ATOM 1308 C C . ALA A 1 173 ? -12.054 9.271 -10.115 1.00 86.94 173 ALA A C 1
ATOM 1310 O O . ALA A 1 173 ? -11.529 9.561 -9.030 1.00 86.94 173 ALA A O 1
ATOM 1311 N N . GLU A 1 174 ? -12.583 10.195 -10.926 1.00 70.19 174 GLU A N 1
ATOM 1312 C CA . GLU A 1 174 ? -12.580 11.644 -10.652 1.00 70.19 174 GLU A CA 1
ATOM 1313 C C . GLU A 1 174 ? -13.510 12.010 -9.480 1.00 70.19 174 GLU A C 1
ATOM 1315 O O . GLU A 1 174 ? -13.072 12.680 -8.545 1.00 70.19 174 GLU A O 1
ATOM 1320 N N . ASP A 1 175 ? -14.719 11.442 -9.443 1.00 60.81 175 ASP A N 1
ATOM 1321 C CA . ASP A 1 175 ? -15.747 11.736 -8.435 1.00 60.81 175 ASP A CA 1
ATOM 1322 C C . ASP A 1 175 ? -15.871 10.623 -7.398 1.00 60.81 175 ASP A C 1
ATOM 1324 O O . ASP A 1 175 ? -16.764 9.777 -7.429 1.00 60.81 175 ASP A O 1
ATOM 1328 N N . SER A 1 176 ? -14.940 10.606 -6.451 1.00 54.84 176 SER A N 1
ATOM 1329 C CA . SER A 1 176 ? -14.945 9.617 -5.376 1.00 54.84 176 SER A CA 1
ATOM 1330 C C . SER A 1 176 ? -15.112 10.278 -4.003 1.00 54.84 176 SER A C 1
ATOM 1332 O O . SER A 1 176 ? -14.345 9.992 -3.076 1.00 54.84 176 SER A O 1
ATOM 1334 N N . GLU A 1 177 ? -16.077 11.190 -3.859 1.00 45.22 177 GLU A N 1
ATOM 1335 C CA . GLU A 1 177 ? -16.518 11.645 -2.537 1.00 45.22 177 GLU A CA 1
ATOM 1336 C C . GLU A 1 177 ? -17.060 10.427 -1.767 1.00 45.22 177 GLU A C 1
ATOM 1338 O O . GLU A 1 177 ? -17.997 9.760 -2.192 1.00 45.22 177 GLU A O 1
ATOM 1343 N N . GLY A 1 178 ? -16.389 10.055 -0.671 1.00 53.22 178 GLY A N 1
ATOM 1344 C CA . GLY A 1 178 ? -16.759 8.901 0.162 1.00 53.22 178 GLY A CA 1
ATOM 1345 C C . GLY A 1 178 ? -15.985 7.595 -0.077 1.00 53.22 178 GLY A C 1
ATOM 1346 O O . GLY A 1 178 ? -16.199 6.628 0.647 1.00 53.22 178 GLY A O 1
ATOM 1347 N N . SER A 1 179 ? -15.031 7.528 -1.014 1.00 58.91 179 SER A N 1
ATOM 1348 C CA . SER A 1 179 ? -14.427 6.240 -1.415 1.00 58.91 179 SER A CA 1
ATOM 1349 C C . SER A 1 179 ? -13.338 5.677 -0.490 1.00 58.91 179 SER A C 1
ATOM 1351 O O . SER A 1 179 ? -12.757 4.638 -0.803 1.00 58.91 179 SER A O 1
ATOM 1353 N N . GLY A 1 180 ? -13.007 6.337 0.624 1.00 74.75 180 GLY A N 1
ATOM 1354 C CA . GLY A 1 180 ? -11.873 5.936 1.469 1.00 74.75 180 GLY A CA 1
ATOM 1355 C C . GLY A 1 180 ? -10.496 6.327 0.906 1.00 74.75 180 GLY A C 1
ATOM 1356 O O . GLY A 1 180 ? -9.477 5.988 1.508 1.00 74.75 180 GLY A O 1
ATOM 1357 N N . VAL A 1 181 ? -10.441 7.080 -0.199 1.00 90.31 181 VAL A N 1
ATOM 1358 C CA . VAL A 1 181 ? -9.197 7.580 -0.811 1.00 90.31 181 VAL A CA 1
ATOM 1359 C C . VAL A 1 181 ? -8.695 8.844 -0.103 1.00 90.31 181 VAL A C 1
ATOM 1361 O O . VAL A 1 181 ? -9.477 9.721 0.256 1.00 90.31 181 VAL A O 1
ATOM 1364 N N . ILE A 1 182 ? -7.381 8.927 0.091 1.00 92.81 182 ILE A N 1
ATO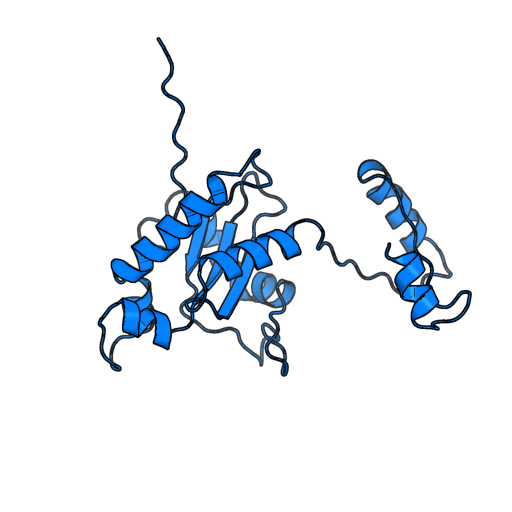M 1365 C CA . ILE A 1 182 ? -6.644 10.093 0.586 1.00 92.81 182 ILE A CA 1
ATOM 1366 C C . ILE A 1 182 ? -5.881 10.670 -0.603 1.00 92.81 182 ILE A C 1
ATOM 1368 O O . ILE A 1 182 ? -5.119 9.948 -1.243 1.00 92.81 182 ILE A O 1
ATOM 1372 N N . ARG A 1 183 ? -6.091 11.946 -0.928 1.00 92.12 183 ARG A N 1
ATOM 1373 C CA . ARG A 1 183 ? -5.474 12.595 -2.094 1.00 92.12 183 ARG A CA 1
ATOM 1374 C C . ARG A 1 183 ? -4.391 13.570 -1.655 1.00 92.12 183 ARG A C 1
ATOM 1376 O O . ARG A 1 183 ? -4.561 14.293 -0.674 1.00 92.12 183 ARG A O 1
ATOM 1383 N N . ALA A 1 184 ? -3.295 13.599 -2.402 1.00 89.56 184 ALA A N 1
ATOM 1384 C CA . ALA A 1 184 ? -2.277 14.618 -2.236 1.00 89.56 184 ALA A CA 1
ATOM 1385 C C . ALA A 1 184 ? -2.865 15.966 -2.659 1.00 89.56 184 ALA A C 1
ATOM 1387 O O . ALA A 1 184 ? -3.531 16.073 -3.693 1.00 89.56 184 ALA A O 1
ATOM 1388 N N . ARG A 1 185 ? -2.603 17.009 -1.875 1.00 77.12 185 ARG A N 1
ATOM 1389 C CA . ARG A 1 185 ? -2.866 18.373 -2.324 1.00 77.12 185 ARG A CA 1
ATOM 1390 C C . ARG A 1 185 ? -1.734 18.748 -3.274 1.00 77.12 185 ARG A C 1
ATOM 1392 O O . ARG A 1 185 ? -0.585 18.810 -2.854 1.00 77.12 185 ARG A O 1
ATOM 1399 N N . ARG A 1 186 ? -2.037 18.975 -4.553 1.00 63.00 186 ARG A N 1
ATOM 1400 C CA . ARG A 1 186 ? -1.128 19.752 -5.403 1.00 63.00 186 ARG A CA 1
ATOM 1401 C C . ARG A 1 186 ? -1.274 21.198 -4.959 1.00 63.00 186 ARG A C 1
ATOM 1403 O O . ARG A 1 186 ? -2.285 21.825 -5.265 1.00 63.00 186 ARG A O 1
ATOM 1410 N N . GLU A 1 187 ? -0.302 21.721 -4.222 1.00 54.19 187 GLU A N 1
ATOM 1411 C CA . GLU A 1 187 ? -0.161 23.170 -4.151 1.00 54.19 187 GLU A CA 1
ATOM 1412 C C . GLU A 1 187 ? 0.158 23.647 -5.568 1.00 54.19 187 GLU A C 1
ATOM 1414 O O . GLU A 1 187 ? 1.200 23.325 -6.139 1.00 54.19 187 GLU A O 1
ATOM 1419 N N . VAL A 1 188 ? -0.794 24.342 -6.188 1.00 45.28 188 VAL A N 1
ATOM 1420 C CA . VAL A 1 188 ? -0.511 25.089 -7.408 1.00 45.28 188 VAL A CA 1
ATOM 1421 C C . VAL A 1 188 ? 0.347 26.267 -6.950 1.00 45.28 188 VAL A C 1
ATOM 1423 O O . VAL A 1 188 ? -0.149 27.054 -6.139 1.00 45.28 188 VAL A O 1
ATOM 1426 N N . PRO A 1 189 ? 1.611 26.407 -7.396 1.00 39.38 189 PRO A N 1
ATOM 1427 C CA . PRO A 1 189 ? 2.389 27.586 -7.052 1.00 39.38 189 PRO A CA 1
ATOM 1428 C C . PRO A 1 189 ? 1.581 28.809 -7.479 1.00 39.38 189 PRO A C 1
ATOM 1430 O O . PRO A 1 189 ? 1.080 28.858 -8.608 1.00 39.38 189 PRO A O 1
ATOM 1433 N N . ALA A 1 190 ? 1.389 29.747 -6.547 1.00 38.44 190 ALA A N 1
ATOM 1434 C CA . ALA A 1 190 ? 0.643 30.968 -6.797 1.00 38.44 190 ALA A CA 1
ATOM 1435 C C . ALA A 1 190 ? 1.172 31.586 -8.094 1.00 38.44 190 ALA A C 1
ATOM 1437 O O . ALA A 1 190 ? 2.361 31.894 -8.200 1.00 38.44 190 ALA A O 1
ATOM 1438 N N . ARG A 1 191 ? 0.305 31.712 -9.106 1.00 36.19 191 ARG A N 1
ATOM 1439 C CA . ARG A 1 191 ? 0.632 32.513 -10.282 1.00 36.19 191 ARG A CA 1
ATOM 1440 C C . ARG A 1 191 ? 0.909 33.915 -9.758 1.00 36.19 191 ARG A C 1
ATOM 1442 O O . ARG A 1 191 ? -0.013 34.588 -9.307 1.00 36.19 191 ARG A O 1
ATOM 1449 N N . VAL A 1 192 ? 2.177 34.308 -9.768 1.00 41.72 192 VAL A N 1
ATOM 1450 C CA . VAL A 1 192 ? 2.562 35.707 -9.622 1.00 41.72 192 VAL A CA 1
ATOM 1451 C C . VAL A 1 192 ? 1.948 36.406 -10.835 1.00 41.72 192 VAL A C 1
ATOM 1453 O O . VAL A 1 192 ? 2.345 36.121 -11.966 1.00 41.72 192 VAL A O 1
ATOM 1456 N N . LEU A 1 193 ? 0.881 37.171 -10.592 1.00 46.12 193 LEU A N 1
ATOM 1457 C CA . LEU A 1 193 ? 0.277 38.081 -11.566 1.00 46.12 193 LEU A CA 1
ATOM 1458 C C . LEU A 1 193 ? 1.194 39.284 -11.786 1.00 46.12 193 LEU A C 1
ATOM 1460 O O . LEU A 1 193 ? 1.818 39.725 -10.793 1.00 46.12 193 LEU A O 1
#

Solvent-accessible surface area (backbone atoms only — not comparable to full-atom values): 11782 Å² total; per-residue (Å²): 114,69,69,58,56,48,56,74,68,64,61,57,89,86,69,71,84,86,86,86,77,58,81,88,50,47,65,65,53,50,52,52,50,69,70,31,89,87,52,88,74,87,85,86,79,90,42,88,60,53,49,61,52,41,52,52,56,50,70,67,44,62,81,37,50,73,51,65,36,80,39,43,92,90,48,88,48,27,30,34,43,33,36,56,29,62,70,56,34,23,61,65,41,74,52,63,90,86,56,48,60,63,58,32,62,64,25,65,59,38,45,50,51,55,48,50,42,44,50,60,62,37,75,75,36,88,46,56,94,58,28,56,45,34,39,32,69,44,71,70,74,79,40,61,92,69,47,20,25,46,98,86,69,48,73,32,54,67,39,40,53,67,77,39,41,70,62,52,53,57,68,71,48,89,87,50,89,85,70,64,66,46,69,52,80,78,80,72,77,78,79,84,125

Mean predicted aligned error: 10.43 Å

Sequence (193 aa):
MVRQALNEAGLGEGVVNVITHAPEDAPAIVERLIANPAVKRVNFTDSTRVGPMRARIISEVEPYVQDVVITGMNRDDVGAMIFPRLDTCRALAGLGSEATAQEVFNAPPVRELFSGVLARLNESATGSATFIARLRLLVQP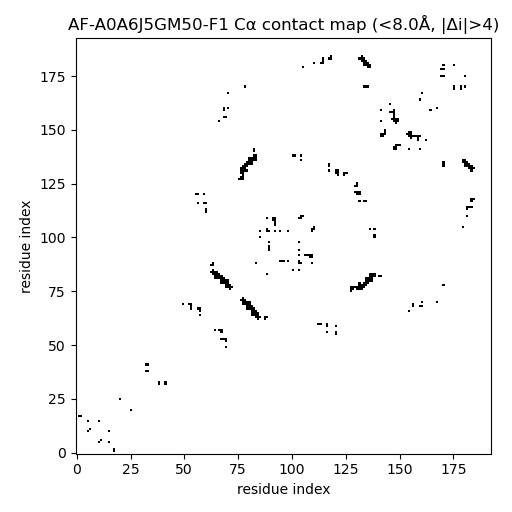PSLDRGEITDKGSINQRAVLQHRAELVEALYAEDSEGSGVIRARREVPARVL

InterPro domains:
  IPR016161 Aldehyde/histidinol dehydrogenase [SSF53720] (2-56)
  IPR016162 Aldehyde dehydrogenase, N-terminal [G3DSA:3.40.605.10] (1-79)

Organism: NCBI:txid1723730

Radius of gyration: 20.26 Å; Cα contacts (8 Å, |Δi|>4): 209; chains: 1; bounding box: 48×59×51 Å